Protein AF-A0A8B8HTK5-F1 (afdb_monomer)

Radius of gyration: 33.31 Å; Cα contacts (8 Å, |Δi|>4): 333; chains: 1; bounding box: 94×43×114 Å

Nearest PDB structures (foldseek):
  1ccv-assembly1_A  TM=8.867E-01  e=8.669E-05  Apis mellifera
  8j3q-assembly1_A  TM=7.507E-01  e=2.611E-04  Lepidobatrachus laevis
  8hwu-assembly1_A  TM=8.080E-01  e=1.543E-03  Lepidobatrachus laevis
  7zwh-assembly1_E  TM=4.325E-01  e=6.957E-04  Homo sapiens
  7wpq-assembly1_C  TM=4.855E-01  e=5.936E-03  Homo sapiens

Secondary structure (DSSP, 8-state):
---------------PPTTEEEEEEE-SS--BSSS-S-----SPPEEEEEEPTTEEE-TTS-EEEGGGGGS-S--------PPPTT-------SS--S---TT--S----TTS-TTEEEEEEEESS--BSS-SS-S---S-EEEEEEEPTT-EE-TTT--EE-GGGS-GGGS--SSTTEEEEEEE-SS--BSS-SS----S--EEEEEEPTT-EE-TTS-EE-GGGS---TTS---HHHHHHHHHHHHHT----

pLDDT: mean 73.68, std 16.67, range [36.97, 94.88]

Mean predicted aligned error: 21.54 Å

Structure (mmCIF, N/CA/C/O backbone):
data_AF-A0A8B8HTK5-F1
#
_entry.id   AF-A0A8B8HTK5-F1
#
loop_
_atom_site.group_PDB
_atom_site.id
_atom_site.type_symbol
_atom_site.label_atom_id
_atom_site.label_alt_id
_atom_site.label_comp_id
_atom_site.label_asym_id
_atom_site.label_entity_id
_atom_site.label_seq_id
_atom_site.pdbx_PDB_ins_code
_atom_site.Cartn_x
_atom_site.Cartn_y
_atom_site.Cartn_z
_atom_site.occupancy
_atom_site.B_iso_or_equiv
_atom_site.auth_seq_id
_atom_site.auth_comp_id
_atom_site.auth_asym_id
_atom_site.auth_atom_id
_atom_site.pdbx_PDB_model_num
ATOM 1 N N . MET A 1 1 ? 6.017 16.959 79.205 1.00 45.28 1 MET A N 1
ATOM 2 C CA . MET A 1 1 ? 5.471 15.953 78.272 1.00 45.28 1 MET A CA 1
ATOM 3 C C . MET A 1 1 ? 4.348 16.626 77.496 1.00 45.28 1 MET A C 1
ATOM 5 O O . MET A 1 1 ? 3.327 16.895 78.117 1.00 45.28 1 MET A O 1
ATOM 9 N N . PRO A 1 2 ? 4.551 17.056 76.238 1.00 50.16 2 PRO A N 1
ATOM 10 C CA . PRO A 1 2 ? 3.502 17.737 75.495 1.00 50.16 2 PRO A CA 1
ATOM 11 C C . PRO A 1 2 ? 2.581 16.714 74.824 1.00 50.16 2 PRO A C 1
ATOM 13 O O . PRO A 1 2 ? 3.016 15.660 74.362 1.00 50.16 2 PRO A O 1
ATOM 16 N N . PHE A 1 3 ? 1.295 17.034 74.852 1.00 48.47 3 PHE A N 1
ATOM 17 C CA . PHE A 1 3 ? 0.185 16.217 74.393 1.00 48.47 3 PHE A CA 1
ATOM 18 C C . PHE A 1 3 ? 0.256 16.000 72.877 1.00 48.47 3 PHE A C 1
ATOM 20 O O . PHE A 1 3 ? 0.324 16.959 72.110 1.00 48.47 3 PHE A O 1
ATOM 27 N N . ALA A 1 4 ? 0.231 14.736 72.455 1.00 51.62 4 ALA A N 1
ATOM 28 C CA . ALA A 1 4 ? 0.044 14.364 71.062 1.00 51.62 4 ALA A CA 1
ATOM 29 C C . ALA A 1 4 ? -1.397 14.702 70.659 1.00 51.62 4 ALA A C 1
ATOM 31 O O . ALA A 1 4 ? -2.346 14.073 71.125 1.00 51.62 4 ALA A O 1
ATOM 32 N N . VAL A 1 5 ? -1.562 15.727 69.826 1.00 53.94 5 VAL A N 1
ATOM 33 C CA . VAL A 1 5 ? -2.837 16.015 69.169 1.00 53.94 5 VAL A CA 1
ATOM 34 C C . VAL A 1 5 ? -2.968 15.019 68.021 1.00 53.94 5 VAL A C 1
ATOM 36 O O . VAL A 1 5 ? -2.210 15.084 67.054 1.00 53.94 5 VAL A O 1
ATOM 39 N N . ALA A 1 6 ? -3.892 14.068 68.150 1.00 57.84 6 ALA A N 1
ATOM 40 C CA . ALA A 1 6 ? -4.286 13.196 67.053 1.00 57.84 6 ALA A CA 1
ATOM 41 C C . ALA A 1 6 ? -4.985 14.058 65.994 1.00 57.84 6 ALA A C 1
ATOM 43 O O . ALA A 1 6 ? -6.098 14.541 66.200 1.00 57.84 6 ALA A O 1
ATOM 44 N N . TYR A 1 7 ? -4.289 14.317 64.889 1.00 58.81 7 TYR A N 1
ATOM 45 C CA . TYR A 1 7 ? -4.883 14.927 63.709 1.00 58.81 7 TYR A CA 1
ATOM 46 C C . TYR A 1 7 ? -5.663 13.819 62.998 1.00 58.81 7 TYR A C 1
ATOM 48 O O . TYR A 1 7 ? -5.085 12.998 62.288 1.00 58.81 7 TYR A O 1
ATOM 56 N N . GLU A 1 8 ? -6.966 13.744 63.266 1.00 55.59 8 GLU A N 1
ATOM 57 C CA . GLU A 1 8 ? -7.893 12.926 62.486 1.00 55.59 8 GLU A CA 1
ATOM 58 C C . GLU A 1 8 ? -7.822 13.416 61.039 1.00 55.59 8 GLU A C 1
ATOM 60 O O . GLU A 1 8 ? -8.276 14.512 60.696 1.00 55.59 8 GLU A O 1
ATOM 65 N N . ILE A 1 9 ? -7.163 12.623 60.198 1.00 61.56 9 ILE A N 1
ATOM 66 C CA . ILE A 1 9 ? -7.053 12.863 58.767 1.00 61.56 9 ILE A CA 1
ATOM 67 C C . ILE A 1 9 ? -8.459 12.644 58.213 1.00 61.56 9 ILE A C 1
ATOM 69 O O . ILE A 1 9 ? -8.860 11.516 57.928 1.00 61.56 9 ILE A O 1
ATOM 73 N N . PHE A 1 10 ? -9.243 13.718 58.111 1.00 57.44 10 PHE A N 1
ATOM 74 C CA . PHE A 1 10 ? -10.495 13.707 57.369 1.00 57.44 10 PHE A CA 1
ATOM 75 C C . PHE A 1 10 ? -10.152 13.389 55.913 1.00 57.44 10 PHE A C 1
ATOM 77 O O . PHE A 1 10 ? -9.839 14.271 55.117 1.00 57.44 10 PHE A O 1
ATOM 84 N N . SER A 1 11 ? -10.175 12.101 55.568 1.00 55.12 11 SER A N 1
ATOM 85 C CA . SER A 1 11 ? -10.183 11.641 54.187 1.00 55.12 11 SER A CA 1
ATOM 86 C C . SER A 1 11 ? -11.528 12.051 53.598 1.00 55.12 11 SER A C 1
ATOM 88 O O . SER A 1 11 ? -12.494 11.287 53.584 1.00 55.12 11 SER A O 1
ATOM 90 N N . THR A 1 12 ? -11.626 13.307 53.164 1.00 60.44 12 THR A N 1
ATOM 91 C CA . THR A 1 12 ? -12.686 13.742 52.265 1.00 60.44 12 THR A CA 1
ATOM 92 C C . THR A 1 12 ? -12.477 12.966 50.975 1.00 60.44 12 THR A C 1
ATOM 94 O O . THR A 1 12 ? -11.685 13.367 50.123 1.00 60.44 12 THR A O 1
ATOM 97 N N . LYS A 1 13 ? -13.109 11.793 50.862 1.00 63.12 13 LYS A N 1
ATOM 98 C CA . LYS A 1 13 ? -13.096 11.023 49.622 1.00 63.12 13 LYS A CA 1
ATOM 99 C C . LYS A 1 13 ? -13.624 11.933 48.524 1.00 63.12 13 LYS A C 1
ATOM 101 O O . LYS A 1 13 ? -14.801 12.288 48.539 1.00 63.12 13 LYS A O 1
ATOM 106 N N . VAL A 1 14 ? -12.745 12.331 47.608 1.00 73.94 14 VAL A N 1
ATOM 107 C CA . VAL A 1 14 ? -13.155 13.055 46.411 1.00 73.94 14 VAL A CA 1
ATOM 108 C C . VAL A 1 14 ? -14.075 12.115 45.640 1.00 73.94 14 VAL A C 1
ATOM 110 O O . VAL A 1 14 ? -13.660 11.055 45.176 1.00 73.94 14 VAL A O 1
ATOM 113 N N . SER A 1 15 ? -15.359 12.456 45.626 1.00 82.56 15 SER A N 1
ATOM 114 C CA . SER A 1 15 ? -16.409 11.673 44.989 1.00 82.56 15 SER A CA 1
ATOM 115 C C . SER A 1 15 ? -16.570 12.173 43.564 1.00 82.56 15 SER A C 1
ATOM 117 O O . SER A 1 15 ? -17.081 13.274 43.361 1.00 82.56 15 SER A O 1
ATOM 119 N N . CYS A 1 16 ? -16.162 11.368 42.589 1.00 89.75 16 CYS A N 1
ATOM 120 C CA . CYS A 1 16 ? -16.418 11.669 41.188 1.00 89.75 16 CYS A CA 1
ATOM 121 C C . CYS A 1 16 ? -17.839 11.254 40.765 1.00 89.75 16 CYS A C 1
ATOM 123 O O . CYS A 1 16 ? -18.433 10.367 41.388 1.00 89.75 16 CYS A O 1
ATOM 125 N N . PRO A 1 17 ? -18.401 11.895 39.724 1.00 88.62 17 PRO A N 1
ATOM 126 C CA . PRO A 1 17 ? -19.642 11.455 39.093 1.00 88.62 17 PRO A CA 1
ATOM 127 C C . PRO A 1 17 ? -19.563 10.006 38.570 1.00 88.62 17 PRO A C 1
ATOM 129 O O . PRO A 1 17 ? -18.471 9.454 38.424 1.00 88.62 17 PRO A O 1
ATOM 132 N N . PRO A 1 18 ? -20.705 9.369 38.253 1.00 87.94 18 PRO A N 1
ATOM 133 C CA . PRO A 1 18 ? -20.713 8.049 37.632 1.00 87.94 18 PRO A CA 1
ATOM 134 C C . PRO A 1 18 ? -19.854 7.995 36.365 1.00 87.94 18 PRO A C 1
ATOM 136 O O . PRO A 1 18 ? -19.871 8.919 35.553 1.00 87.94 18 PRO A O 1
ATOM 139 N N . ASN A 1 19 ? -19.153 6.874 36.187 1.00 87.38 19 ASN A N 1
ATOM 140 C CA . ASN A 1 19 ? -18.225 6.619 35.081 1.00 87.38 19 ASN A CA 1
ATOM 141 C C . ASN A 1 19 ? -17.007 7.557 35.030 1.00 87.38 19 ASN A C 1
ATOM 143 O O . ASN A 1 19 ? -16.395 7.723 33.971 1.00 87.38 19 ASN A O 1
ATOM 147 N N . GLU A 1 20 ? -16.637 8.139 36.171 1.00 92.69 20 GLU A N 1
ATOM 148 C CA . GLU A 1 20 ? -15.432 8.947 36.331 1.00 92.69 20 GLU A CA 1
ATOM 149 C C . GLU A 1 20 ? -14.559 8.442 37.480 1.00 92.69 20 GLU A C 1
ATOM 151 O O . GLU A 1 20 ? -15.056 7.959 38.498 1.00 92.69 20 GLU A O 1
ATOM 156 N N . GLU A 1 21 ? -13.248 8.599 37.331 1.00 91.31 21 GLU A N 1
ATOM 157 C CA . GLU A 1 21 ? -12.265 8.353 38.381 1.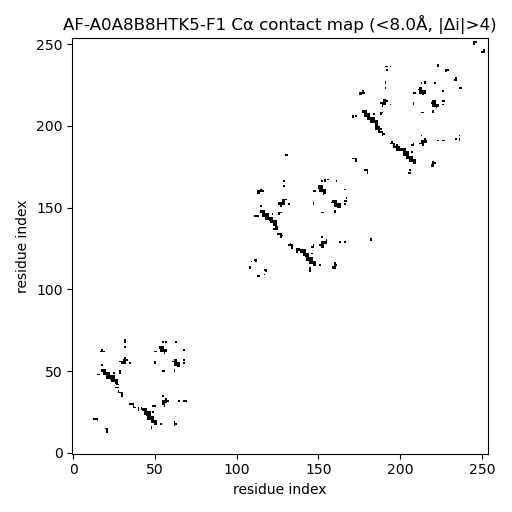00 91.31 21 GLU A CA 1
ATOM 158 C C . GLU A 1 21 ? -11.481 9.621 38.710 1.00 91.31 21 GLU A C 1
ATOM 160 O O . GLU A 1 21 ? -11.200 10.454 37.843 1.00 91.31 21 GLU A O 1
ATOM 165 N N . PHE A 1 22 ? -11.137 9.774 39.989 1.00 91.31 22 PHE A N 1
ATOM 166 C CA . PHE A 1 22 ? -10.288 10.871 40.428 1.00 91.31 22 PHE A CA 1
ATOM 167 C C . PHE A 1 22 ? -8.831 10.556 40.101 1.00 91.31 22 PHE A C 1
ATOM 169 O O . PHE A 1 22 ? -8.336 9.483 40.443 1.00 91.31 22 PHE A O 1
ATOM 176 N N . SER A 1 23 ? -8.129 11.520 39.516 1.00 89.19 23 SER A N 1
ATOM 177 C CA . SER A 1 23 ? -6.688 11.455 39.298 1.00 89.19 23 SER A CA 1
ATOM 178 C C . SER A 1 23 ? -6.035 12.785 39.658 1.00 89.19 23 SER A C 1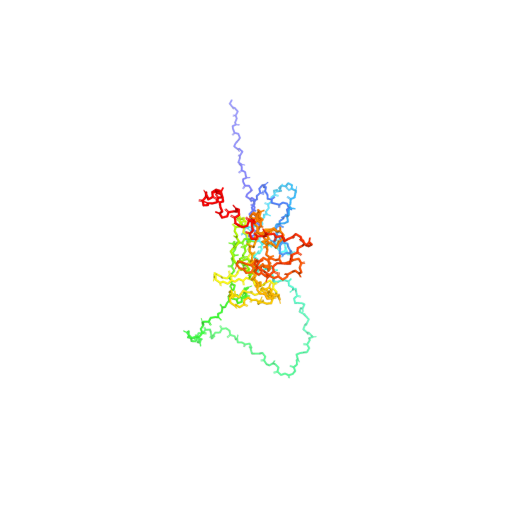
ATOM 180 O O . SER A 1 23 ? -6.548 13.851 39.320 1.00 89.19 23 SER A O 1
ATOM 182 N N . SER A 1 24 ? -4.867 12.726 40.299 1.00 89.69 24 SER A N 1
ATOM 183 C CA . SER A 1 24 ? -4.021 13.898 40.564 1.00 89.69 24 SER A CA 1
ATOM 184 C C . SER A 1 24 ? -3.236 14.372 39.333 1.00 89.69 24 SER A C 1
ATOM 186 O O . SER A 1 24 ? -2.608 15.426 39.369 1.00 89.69 24 SER A O 1
ATOM 188 N N . CYS A 1 25 ? -3.261 13.605 38.238 1.00 88.50 25 CYS A N 1
ATOM 189 C CA . CYS A 1 25 ? -2.574 13.913 36.985 1.00 88.50 25 CYS A CA 1
ATOM 190 C C . CYS A 1 25 ? -3.288 13.218 35.812 1.00 88.50 25 CYS A C 1
ATOM 192 O O . CYS A 1 25 ? -2.861 12.171 35.326 1.00 88.50 25 CYS A O 1
ATOM 194 N N . GLY A 1 26 ? -4.411 13.784 35.369 1.00 86.75 26 GLY A N 1
ATOM 195 C CA . GLY A 1 26 ? -5.142 13.376 34.167 1.00 86.75 26 GLY A CA 1
ATOM 196 C C . GLY A 1 26 ? -4.913 14.318 32.982 1.00 86.75 26 GLY A C 1
ATOM 197 O O . GLY A 1 26 ? -4.360 15.411 33.119 1.00 86.75 26 GLY A O 1
ATOM 198 N N . SER A 1 27 ? -5.322 13.890 31.784 1.00 86.12 27 SER A N 1
ATOM 199 C CA . SER A 1 27 ? -5.152 14.687 30.561 1.00 86.12 27 SER A CA 1
ATOM 200 C C . SER A 1 27 ? -5.915 16.013 30.645 1.00 86.12 27 SER A C 1
ATOM 202 O O . SER A 1 27 ? -7.125 16.023 30.872 1.00 86.12 27 SER A O 1
ATOM 204 N N . ALA A 1 28 ? -5.232 17.127 30.365 1.00 87.12 28 ALA A N 1
ATOM 205 C CA . ALA A 1 28 ? -5.865 18.436 30.188 1.00 87.12 28 ALA A CA 1
ATOM 206 C C . ALA A 1 28 ? -6.722 18.522 28.908 1.00 87.12 28 ALA A C 1
ATOM 208 O O . ALA A 1 28 ? -7.533 19.435 28.767 1.00 87.12 28 ALA A O 1
ATOM 209 N N . CYS A 1 29 ? -6.563 17.562 27.991 1.00 86.75 29 CYS A N 1
ATOM 210 C CA . CYS A 1 29 ? -7.352 17.420 26.772 1.00 86.75 29 CYS A CA 1
ATOM 211 C C . CYS A 1 29 ? -8.148 16.102 26.835 1.00 86.75 29 CYS A C 1
ATOM 213 O O . CYS A 1 29 ? -7.719 15.093 26.263 1.00 86.75 29 CYS A O 1
ATOM 215 N N . PRO A 1 30 ? -9.265 16.048 27.582 1.00 78.62 30 PRO A N 1
ATOM 216 C CA . PRO A 1 30 ? -10.058 14.830 27.705 1.00 78.62 30 PRO A CA 1
ATOM 217 C C . PRO A 1 30 ? -10.709 14.460 26.365 1.00 78.62 30 PRO A C 1
ATOM 219 O O . PRO A 1 30 ? -11.118 15.329 25.594 1.00 78.62 30 PRO A O 1
ATOM 222 N N . ARG A 1 31 ? -10.834 13.157 26.097 1.00 84.44 31 ARG A N 1
ATOM 223 C CA . ARG A 1 31 ? -11.546 12.648 24.916 1.00 84.44 31 ARG A CA 1
ATOM 224 C C . ARG A 1 31 ? -13.043 12.928 25.080 1.00 84.44 31 ARG A C 1
ATOM 226 O O . ARG A 1 31 ? -13.621 12.667 26.137 1.00 84.44 31 ARG A O 1
ATOM 233 N N . THR A 1 32 ? -13.673 13.458 24.038 1.00 85.50 32 THR A N 1
ATOM 234 C CA . THR A 1 32 ? -15.108 13.790 24.043 1.00 85.50 32 THR A CA 1
ATOM 235 C C . THR A 1 32 ? -15.831 13.035 22.940 1.00 85.50 32 THR A C 1
ATOM 237 O O . THR A 1 32 ? -15.195 12.487 22.046 1.00 85.50 32 THR A O 1
ATOM 240 N N . CYS A 1 33 ? -17.161 13.028 22.955 1.00 84.75 33 CYS A N 1
ATOM 241 C CA . CYS A 1 33 ? -17.936 12.447 21.856 1.00 84.75 33 CYS A CA 1
ATOM 242 C C . CYS A 1 33 ? -17.649 13.111 20.495 1.00 84.75 33 CYS A C 1
ATOM 244 O O . CYS A 1 33 ? -17.687 12.440 19.471 1.00 84.75 33 CYS A O 1
ATOM 246 N N . ASN A 1 34 ? -17.308 14.405 20.485 1.00 81.25 34 ASN A N 1
ATOM 247 C CA . ASN A 1 34 ? -16.987 15.148 19.259 1.00 81.25 34 ASN A CA 1
ATOM 248 C C . ASN A 1 34 ? -15.519 14.985 18.835 1.00 81.25 34 ASN A C 1
ATOM 250 O O . ASN A 1 34 ? -15.179 15.157 17.668 1.00 81.25 34 ASN A O 1
ATOM 254 N N . THR A 1 35 ? -14.645 14.664 19.787 1.00 75.12 35 THR A N 1
ATOM 255 C CA . THR A 1 35 ? -13.215 14.406 19.579 1.00 75.12 35 THR A CA 1
ATOM 256 C C . THR A 1 35 ? -12.849 13.084 20.250 1.00 75.12 35 THR A C 1
ATOM 258 O O . THR A 1 35 ? -12.211 13.059 21.310 1.00 75.12 35 THR A O 1
ATOM 261 N N . PRO A 1 36 ? -13.304 11.959 19.668 1.00 68.69 36 PRO A N 1
ATOM 262 C CA . PRO A 1 36 ? -13.175 10.657 20.295 1.00 68.69 36 PRO A CA 1
ATOM 263 C C . PRO A 1 36 ? -11.735 10.170 20.296 1.00 68.69 36 PRO A C 1
ATOM 265 O O . PRO A 1 36 ? -11.436 9.278 21.074 1.00 68.69 36 PRO A O 1
ATOM 268 N N . SER A 1 37 ? -10.834 10.715 19.477 1.00 70.44 37 SER A N 1
ATOM 269 C CA . SER A 1 37 ? -9.395 10.435 19.502 1.00 70.44 37 SER A CA 1
ATOM 270 C C . SER A 1 37 ? -8.648 11.443 20.379 1.00 70.44 37 SER A C 1
ATOM 272 O O . SER A 1 37 ? -9.017 12.614 20.473 1.00 70.44 37 SER A O 1
ATOM 274 N N . SER A 1 38 ? -7.582 10.984 21.044 1.00 62.22 38 SER A N 1
ATOM 275 C CA . SER A 1 38 ? -6.708 11.888 21.793 1.00 62.22 38 SER A CA 1
ATOM 276 C C . SER A 1 38 ? -5.961 12.774 20.803 1.00 62.22 38 SER A C 1
ATOM 278 O O . SER A 1 38 ? -5.125 12.291 20.042 1.00 62.22 38 SER A O 1
ATOM 280 N N . VAL A 1 39 ? -6.258 14.070 20.817 1.00 70.88 39 VAL A N 1
ATOM 281 C CA . VAL A 1 39 ? -5.440 15.072 20.129 1.00 70.88 39 VAL A CA 1
ATOM 282 C C . VAL A 1 39 ? -4.080 15.132 20.833 1.00 70.88 39 VAL A C 1
ATOM 284 O O . VAL A 1 39 ? -4.004 14.896 22.043 1.00 70.88 39 VAL A O 1
ATOM 287 N N . VAL A 1 40 ? -3.003 15.422 20.095 1.00 77.56 40 VAL A N 1
ATOM 288 C CA . VAL A 1 40 ? -1.694 15.714 20.699 1.00 77.56 40 VAL A CA 1
ATOM 289 C C . VAL A 1 40 ? -1.884 16.857 21.696 1.00 77.56 40 VAL A C 1
ATOM 291 O O . VAL A 1 40 ? -2.186 17.985 21.315 1.00 77.56 40 VAL A O 1
ATOM 294 N N . CYS A 1 41 ? -1.752 16.536 22.979 1.00 78.25 41 CYS A N 1
ATOM 295 C CA . CYS A 1 41 ? -1.980 17.456 24.081 1.00 78.25 41 CYS A CA 1
ATOM 296 C C . CYS A 1 41 ? -0.619 17.824 24.671 1.00 78.25 41 CYS A C 1
ATOM 298 O O . CYS A 1 41 ? 0.025 17.000 25.315 1.00 78.25 41 CYS A O 1
ATOM 300 N N . THR A 1 42 ? -0.148 19.041 24.406 1.00 85.56 42 THR A N 1
ATOM 301 C CA . THR A 1 42 ? 1.146 19.535 24.912 1.00 85.56 42 THR A CA 1
ATOM 302 C C . THR A 1 42 ? 1.031 20.198 26.283 1.00 85.56 42 THR A C 1
ATOM 304 O O . THR A 1 42 ? 2.024 20.673 26.831 1.00 85.56 42 THR A O 1
ATOM 307 N N . THR A 1 43 ? -0.180 20.289 26.826 1.00 82.81 43 THR A N 1
ATOM 308 C CA . THR A 1 43 ? -0.449 20.871 28.138 1.00 82.81 43 THR A CA 1
ATOM 309 C C . THR A 1 43 ? -0.093 19.893 29.261 1.00 82.81 43 THR A C 1
ATOM 311 O O . THR A 1 43 ? -0.274 18.683 29.106 1.00 82.81 43 THR A O 1
ATOM 314 N N . PRO A 1 44 ? 0.410 20.396 30.404 1.00 86.56 44 PRO A N 1
ATOM 315 C CA . PRO A 1 44 ? 0.677 19.561 31.570 1.00 86.56 44 PRO A CA 1
ATOM 316 C C . PRO A 1 44 ? -0.614 18.906 32.077 1.00 86.56 44 PRO A C 1
ATOM 318 O O . PRO A 1 44 ? -1.708 19.441 31.881 1.00 86.56 44 PRO A O 1
ATOM 321 N N . CYS A 1 45 ? -0.483 17.752 32.734 1.00 90.06 45 CYS A N 1
ATOM 322 C CA . CYS A 1 45 ? -1.629 17.085 33.342 1.00 90.06 45 CYS A CA 1
ATOM 323 C C . CYS A 1 45 ? -2.259 17.949 34.443 1.00 90.06 45 CYS A C 1
ATOM 325 O O . CYS A 1 45 ? -1.591 18.770 35.075 1.00 90.06 45 CYS A O 1
ATOM 327 N N . ILE A 1 46 ? -3.555 17.749 34.658 1.00 92.38 46 ILE A N 1
ATOM 328 C CA . ILE A 1 46 ? -4.347 18.460 35.662 1.00 92.38 46 ILE A CA 1
ATOM 329 C C . ILE A 1 46 ? -4.949 17.467 36.655 1.00 92.38 46 ILE A C 1
ATOM 331 O O . ILE A 1 46 ? -5.166 16.303 36.326 1.00 92.38 46 ILE A O 1
ATOM 335 N N . GLU A 1 47 ? -5.219 17.921 37.871 1.00 93.31 47 GLU A N 1
ATOM 336 C CA . GLU A 1 47 ? -5.920 17.142 38.893 1.00 93.31 47 GLU A CA 1
ATOM 337 C C . GLU A 1 47 ? -7.443 17.284 38.725 1.00 93.31 47 GLU A C 1
ATOM 339 O O . GLU A 1 47 ? -7.939 18.379 38.448 1.00 93.31 47 GLU A O 1
ATOM 344 N N . GLY A 1 48 ? -8.199 16.191 38.872 1.00 90.88 48 GLY A N 1
ATOM 345 C CA . GLY A 1 48 ? -9.658 16.210 38.738 1.00 90.88 48 GLY A CA 1
ATOM 346 C C . GLY A 1 48 ? -10.313 14.842 38.527 1.00 90.88 48 GLY A C 1
ATOM 347 O O . GLY A 1 48 ? -9.692 13.798 38.708 1.00 90.88 48 GLY A O 1
ATOM 348 N N . CYS A 1 49 ? -11.595 14.861 38.148 1.00 93.00 49 CYS A N 1
ATOM 349 C CA . CYS A 1 49 ? -12.353 13.674 37.747 1.00 93.00 49 CYS A CA 1
ATOM 350 C C . CYS A 1 49 ? -12.350 13.519 36.221 1.00 93.00 49 CYS A C 1
ATOM 352 O O . CYS A 1 49 ? -12.722 14.441 35.480 1.00 93.00 49 CYS A O 1
ATOM 354 N N . PHE A 1 50 ? -11.939 12.342 35.757 1.00 92.31 50 PHE A N 1
ATOM 355 C CA . PHE A 1 50 ? -11.784 12.012 34.344 1.00 92.31 50 PHE A CA 1
ATOM 356 C C . PHE A 1 50 ? -12.645 10.806 33.993 1.00 92.31 50 PHE A C 1
ATOM 358 O O . PHE A 1 50 ? -12.836 9.922 34.825 1.00 92.31 50 PHE A O 1
ATOM 365 N N . CYS A 1 51 ? -13.161 10.762 32.762 1.00 91.56 51 CYS A N 1
ATOM 366 C CA . CYS A 1 51 ? -13.906 9.598 32.290 1.00 91.56 51 CYS A CA 1
ATOM 367 C C . CYS A 1 51 ? -13.062 8.330 32.424 1.00 91.56 51 CYS A C 1
ATOM 369 O O . CYS A 1 51 ? -11.892 8.324 32.034 1.00 91.56 51 CYS A O 1
ATOM 371 N N . LEU A 1 52 ? -13.684 7.261 32.921 1.00 85.81 52 LEU A N 1
ATOM 372 C CA . LEU A 1 52 ? -13.083 5.933 32.928 1.00 85.81 52 LEU A CA 1
ATOM 373 C C . LEU A 1 52 ? -12.666 5.521 31.511 1.00 85.81 52 LEU A C 1
ATOM 375 O O . LEU A 1 52 ? -13.237 5.962 30.508 1.00 85.81 52 LEU A O 1
ATOM 379 N N . GLN A 1 53 ? -11.692 4.621 31.420 1.00 81.88 53 GLN A N 1
ATOM 380 C CA . GLN A 1 53 ? -11.262 4.071 30.140 1.00 81.88 53 GLN A CA 1
ATOM 381 C C . GLN A 1 53 ? -12.450 3.468 29.365 1.00 81.88 53 GLN A C 1
ATOM 383 O O . GLN A 1 53 ? -13.230 2.689 29.906 1.00 81.88 53 GLN A O 1
ATOM 388 N N . GLY A 1 54 ? -12.589 3.848 28.090 1.00 77.19 54 GLY A N 1
ATOM 389 C CA . GLY A 1 54 ? -13.715 3.445 27.234 1.00 77.19 54 GLY A CA 1
ATOM 390 C C . GLY A 1 54 ? -14.936 4.375 27.288 1.00 77.19 54 GLY A C 1
ATOM 391 O O . GLY A 1 54 ? -15.854 4.206 26.488 1.00 77.19 54 GLY A O 1
ATOM 392 N N . TYR A 1 55 ? -14.934 5.384 28.165 1.00 84.69 55 TYR A N 1
ATOM 393 C CA . TYR A 1 55 ? -15.973 6.410 28.235 1.00 84.69 55 TYR A CA 1
ATOM 394 C C . TYR A 1 55 ? -15.498 7.723 27.612 1.00 84.69 55 TYR A C 1
ATOM 396 O O . TYR A 1 55 ? -14.337 8.118 27.727 1.00 84.69 55 TYR A O 1
ATOM 404 N N . LEU A 1 56 ? -16.423 8.420 26.961 1.00 88.94 56 LEU A N 1
ATOM 405 C CA . LEU A 1 56 ? -16.214 9.729 26.359 1.00 88.94 56 LEU A CA 1
ATOM 406 C C . LEU A 1 56 ? -17.153 10.739 27.007 1.00 88.94 56 LEU A C 1
ATOM 408 O O . LEU A 1 56 ? -18.311 10.439 27.305 1.00 88.94 56 LEU A O 1
ATOM 412 N N . ARG A 1 57 ? -16.664 11.963 27.211 1.00 89.06 57 ARG A N 1
ATOM 413 C CA . ARG A 1 57 ? -17.500 13.030 27.763 1.00 89.06 57 ARG A CA 1
ATOM 414 C C . ARG A 1 57 ? -18.417 13.581 26.668 1.00 89.06 57 ARG A C 1
ATOM 416 O O . ARG A 1 57 ? -17.939 14.018 25.619 1.00 89.06 57 ARG A O 1
ATOM 423 N N . ASN A 1 58 ? -19.728 13.544 26.894 1.00 83.38 58 ASN A N 1
ATOM 424 C CA . ASN A 1 58 ? -20.716 14.112 25.973 1.00 83.38 58 ASN A CA 1
ATOM 425 C C . ASN A 1 58 ? -20.877 15.634 26.167 1.00 83.38 58 ASN A C 1
ATOM 427 O O . ASN A 1 58 ? -20.277 16.232 27.062 1.00 83.38 58 ASN A O 1
ATOM 431 N N . SER A 1 59 ? -21.718 16.270 25.346 1.00 81.75 59 SER A N 1
ATOM 432 C CA . SER A 1 59 ? -22.010 17.712 25.433 1.00 81.75 59 SER A CA 1
ATOM 433 C C . SER A 1 59 ? -22.653 18.142 26.756 1.00 81.75 59 SER A C 1
ATOM 435 O O . SER A 1 59 ? -22.561 19.309 27.123 1.00 81.75 59 SER A O 1
ATOM 437 N N . ASN A 1 60 ? -23.278 17.211 27.481 1.00 81.88 60 ASN A N 1
ATOM 438 C CA . ASN A 1 60 ? -23.882 17.450 28.794 1.00 81.88 60 ASN A CA 1
ATOM 439 C C . ASN A 1 60 ? -22.873 17.269 29.944 1.00 81.88 60 ASN A C 1
ATOM 441 O O . ASN A 1 60 ? -23.256 17.313 31.109 1.00 81.88 60 ASN A O 1
ATOM 445 N N . GLY A 1 61 ? -21.593 17.029 29.637 1.00 81.88 61 GLY A N 1
ATOM 446 C CA . GLY A 1 61 ? -20.538 16.850 30.633 1.00 81.88 61 GLY A CA 1
ATOM 447 C C . GLY A 1 61 ? -20.540 15.485 31.323 1.00 81.88 61 GLY A C 1
ATOM 448 O O . GLY A 1 61 ? -19.803 15.310 32.283 1.00 81.88 61 GLY A O 1
ATOM 449 N N . THR A 1 62 ? -21.332 14.517 30.851 1.00 88.25 62 THR A N 1
ATOM 450 C CA . THR A 1 62 ? -21.404 13.163 31.428 1.00 88.25 62 THR A CA 1
ATOM 451 C C . THR A 1 62 ? -20.514 12.196 30.651 1.00 88.25 62 THR A C 1
ATOM 453 O O . THR A 1 62 ? -20.494 12.227 29.418 1.00 88.25 62 THR A O 1
ATOM 456 N N . CYS A 1 63 ? -19.805 11.318 31.359 1.00 88.44 63 CYS A N 1
ATOM 457 C CA . CYS A 1 63 ? -19.041 10.233 30.753 1.00 88.44 63 CYS A CA 1
ATOM 458 C C . CYS A 1 63 ? -19.976 9.090 30.353 1.00 88.44 63 CYS A C 1
ATOM 460 O O . CYS A 1 63 ? -20.588 8.421 31.190 1.00 88.44 63 CYS A O 1
ATOM 462 N N . VAL A 1 64 ? -20.100 8.896 29.046 1.00 86.00 64 VAL A N 1
ATOM 463 C CA . VAL A 1 64 ? -20.959 7.889 28.426 1.00 86.00 64 VAL A CA 1
ATOM 464 C C . VAL A 1 64 ? -20.111 6.927 27.606 1.00 86.00 64 VAL A C 1
ATOM 466 O O . VAL A 1 64 ? -18.978 7.249 27.245 1.00 86.00 64 VAL A O 1
ATOM 469 N N . THR A 1 65 ? -20.628 5.736 27.325 1.00 80.44 65 THR A N 1
ATOM 470 C CA . THR A 1 65 ? -19.937 4.817 26.416 1.00 80.44 65 THR A CA 1
ATOM 471 C C . THR A 1 65 ? -19.898 5.408 25.008 1.00 80.44 65 THR A C 1
ATOM 473 O O . THR A 1 65 ? -20.720 6.255 24.646 1.00 80.44 65 THR A O 1
ATOM 476 N N . THR A 1 66 ? -18.950 4.956 24.192 1.00 72.00 66 THR A N 1
ATOM 477 C CA . THR A 1 66 ? -18.830 5.367 22.784 1.00 72.00 66 THR A CA 1
ATOM 478 C C . THR A 1 66 ? -20.139 5.203 22.011 1.00 72.00 66 THR A C 1
ATOM 480 O O . THR A 1 66 ? -20.499 6.073 21.224 1.00 72.00 66 THR A O 1
ATOM 483 N N . ASP A 1 67 ? -20.903 4.149 22.298 1.00 70.94 67 ASP A N 1
ATOM 484 C CA . ASP A 1 67 ? -22.180 3.850 21.634 1.00 70.94 67 ASP A CA 1
ATOM 485 C C . ASP A 1 67 ? -23.260 4.892 21.968 1.00 70.94 67 ASP A C 1
ATOM 487 O O . ASP A 1 67 ? -24.151 5.177 21.171 1.00 70.94 67 ASP A O 1
ATOM 491 N N . MET A 1 68 ? -23.155 5.512 23.146 1.00 73.00 68 MET A N 1
ATOM 492 C CA . MET A 1 68 ? -24.063 6.555 23.621 1.00 73.00 68 MET A CA 1
ATOM 493 C C . MET A 1 68 ? -23.651 7.964 23.170 1.00 73.00 68 MET A C 1
ATOM 495 O O . MET A 1 68 ? -24.412 8.910 23.384 1.00 73.00 68 MET A O 1
ATOM 499 N N . CYS A 1 69 ? -22.494 8.130 22.519 1.00 74.69 69 CYS A N 1
ATOM 500 C CA . CYS A 1 69 ? -22.093 9.414 21.940 1.00 74.69 69 CYS A CA 1
ATOM 501 C C . CYS A 1 69 ? -22.970 9.842 20.756 1.00 74.69 69 CYS A C 1
ATOM 503 O O . CYS A 1 69 ? -23.112 11.038 20.514 1.00 74.69 69 CYS A O 1
ATOM 505 N N . ASN A 1 70 ? -23.609 8.886 20.071 1.00 65.12 70 ASN A N 1
ATOM 506 C CA . ASN A 1 70 ? -24.471 9.140 18.913 1.00 65.12 70 ASN A CA 1
ATOM 507 C C . ASN A 1 70 ? -25.960 9.311 19.261 1.00 65.12 70 ASN A C 1
ATOM 509 O O . ASN A 1 70 ? -26.781 9.499 18.365 1.00 65.12 70 ASN A O 1
ATOM 513 N N . SER A 1 71 ? -26.329 9.331 20.545 1.00 58.56 71 SER A N 1
ATOM 514 C CA . SER A 1 71 ? -27.719 9.555 20.980 1.00 58.56 71 SER A CA 1
ATOM 515 C C . SER A 1 71 ? -28.115 11.038 21.077 1.00 58.56 71 SER A C 1
ATOM 517 O O . SER A 1 71 ? -29.048 11.385 21.798 1.00 58.56 71 SER A O 1
ATOM 519 N N . ALA A 1 72 ? -27.428 11.933 20.356 1.00 45.00 72 ALA A N 1
ATOM 520 C CA . ALA A 1 72 ? -27.738 13.362 20.341 1.00 45.00 72 ALA A CA 1
ATOM 521 C C . ALA A 1 72 ? -27.418 14.040 18.993 1.00 45.00 72 ALA A C 1
ATOM 523 O O . ALA A 1 72 ? -26.568 14.921 18.908 1.00 45.00 72 ALA A O 1
ATOM 524 N N . VAL A 1 73 ? -28.190 13.727 17.950 1.00 36.97 73 VAL A N 1
ATOM 525 C CA . VAL A 1 73 ? -28.841 14.837 17.239 1.00 36.97 73 VAL A CA 1
ATOM 526 C C . VAL A 1 73 ? -30.212 14.964 17.892 1.00 36.97 73 VAL A C 1
ATOM 528 O O . VAL A 1 73 ? -30.942 13.971 17.929 1.00 36.97 73 VAL A O 1
ATOM 531 N N . PRO A 1 74 ? -30.585 16.126 18.450 1.00 38.28 74 PRO A N 1
ATOM 532 C CA . PRO A 1 74 ? -31.946 16.320 18.903 1.00 38.28 74 PRO A CA 1
ATOM 533 C C . PRO A 1 74 ? -32.841 16.201 17.670 1.00 38.28 74 PRO A C 1
ATOM 535 O O . PRO A 1 74 ? -32.851 17.077 16.805 1.00 38.28 74 PRO A O 1
ATOM 538 N N . VAL A 1 75 ? -33.609 15.115 17.584 1.00 37.59 75 VAL A N 1
ATOM 539 C CA . VAL A 1 75 ? -34.868 15.159 16.850 1.00 37.59 75 VAL A CA 1
ATOM 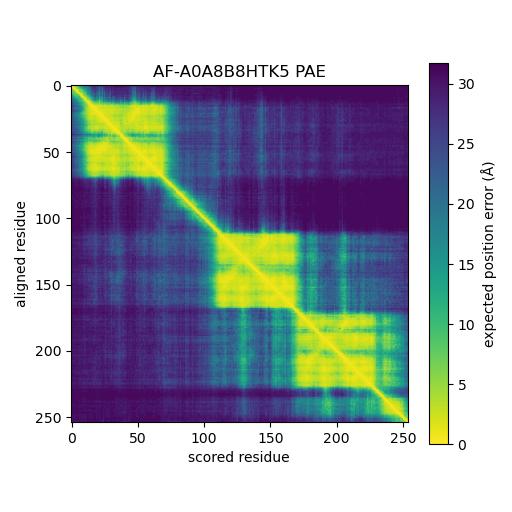540 C C . VAL A 1 75 ? -35.674 16.229 17.569 1.00 37.59 75 VAL A C 1
ATOM 542 O O . VAL A 1 75 ? -36.208 15.999 18.652 1.00 37.59 75 VAL A O 1
ATOM 545 N N . VAL A 1 76 ? -35.688 17.435 17.003 1.00 38.31 76 VAL A N 1
ATOM 546 C CA . VAL A 1 76 ? -36.703 18.430 17.319 1.00 38.31 76 VAL A CA 1
ATOM 547 C C . VAL A 1 76 ? -38.039 17.733 17.129 1.00 38.31 76 VAL A C 1
ATOM 549 O O . VAL A 1 76 ? -38.453 17.398 16.020 1.00 38.31 76 VAL A O 1
ATOM 552 N N . ASN A 1 77 ? -38.687 17.463 18.249 1.00 49.25 77 ASN A N 1
ATOM 553 C CA . ASN A 1 77 ? -40.072 17.070 18.354 1.00 49.25 77 ASN A CA 1
ATOM 554 C C . ASN A 1 77 ? -40.949 18.234 17.878 1.00 49.25 77 ASN A C 1
ATOM 556 O O . ASN A 1 77 ? -41.609 18.898 18.670 1.00 49.25 77 ASN A O 1
ATOM 560 N N . ASN A 1 78 ? -40.962 18.491 16.572 1.00 43.91 78 ASN A N 1
ATOM 561 C CA . ASN A 1 78 ? -42.038 19.244 15.962 1.00 43.91 78 ASN A CA 1
ATOM 562 C C . ASN A 1 78 ? -42.967 18.259 15.262 1.00 43.91 78 ASN A C 1
ATOM 564 O O . ASN A 1 78 ? -42.733 17.832 14.131 1.00 43.91 78 ASN A O 1
ATOM 568 N N . SER A 1 79 ? -44.018 17.889 15.984 1.00 55.00 79 SER A N 1
ATOM 569 C CA . SER A 1 79 ? -45.167 17.126 15.515 1.00 55.00 79 SER A CA 1
ATOM 570 C C . SER A 1 79 ? -45.946 17.908 14.450 1.00 55.00 79 SER A C 1
ATOM 572 O O . SER A 1 79 ? -47.079 18.293 14.694 1.00 55.00 79 SER A O 1
ATOM 574 N N . SER A 1 80 ? -45.345 18.191 13.290 1.00 52.56 80 SER A N 1
ATOM 575 C CA . SER A 1 80 ? -46.023 18.810 12.141 1.00 52.56 80 SER A CA 1
ATOM 576 C C . SER A 1 80 ? -45.306 18.507 10.813 1.00 52.56 80 SER A C 1
ATOM 578 O O . SER A 1 80 ? -44.918 19.424 10.095 1.00 52.56 80 SER A O 1
ATOM 580 N N . ILE A 1 81 ? -45.107 17.234 10.455 1.00 46.16 81 ILE A N 1
ATOM 581 C CA . ILE A 1 81 ? -44.816 16.862 9.058 1.00 46.16 81 ILE A CA 1
ATOM 582 C C . ILE A 1 81 ? -45.865 15.825 8.631 1.00 46.16 81 ILE A C 1
ATOM 584 O O . ILE A 1 81 ? -46.002 14.807 9.313 1.00 46.16 81 ILE A O 1
ATOM 588 N N . PRO A 1 82 ? -46.646 16.061 7.559 1.00 38.09 82 PRO A N 1
ATOM 589 C CA . PRO A 1 82 ? -47.666 15.117 7.124 1.00 38.09 82 PRO A CA 1
ATOM 590 C C . PRO A 1 82 ? -46.994 13.845 6.592 1.00 38.09 82 PRO A C 1
ATOM 592 O O . PRO A 1 82 ? -46.185 13.914 5.667 1.00 38.09 82 PRO A O 1
ATOM 595 N N . LEU A 1 83 ? -47.336 12.682 7.156 1.00 39.31 83 LEU A N 1
ATOM 596 C CA . LEU A 1 83 ? -47.022 11.399 6.525 1.00 39.31 83 LEU A CA 1
ATOM 597 C C . LEU A 1 83 ? -47.813 11.257 5.211 1.00 39.31 83 LEU A C 1
ATOM 599 O O . LEU A 1 83 ? -48.962 11.704 5.144 1.00 39.31 83 LEU A O 1
ATOM 603 N N . PRO A 1 84 ? -47.256 10.591 4.183 1.00 38.47 84 PRO A N 1
ATOM 604 C CA . PRO A 1 84 ? -48.029 10.189 3.017 1.00 38.47 84 PRO A CA 1
ATOM 605 C C . PRO A 1 84 ? -49.148 9.227 3.440 1.00 38.47 84 PRO A C 1
ATOM 607 O O . PRO A 1 84 ? -48.941 8.297 4.225 1.00 38.47 84 PRO A O 1
ATOM 610 N N . SER A 1 85 ? -50.348 9.470 2.922 1.00 44.50 85 SER A N 1
ATOM 611 C CA . SER A 1 85 ? -51.557 8.688 3.171 1.00 44.50 85 SER A CA 1
ATOM 612 C C . SER A 1 85 ? -51.334 7.215 2.798 1.00 44.50 85 SER A C 1
ATOM 614 O O . SER A 1 85 ? -51.361 6.870 1.619 1.00 44.50 85 SER A O 1
ATOM 616 N N . GLY A 1 86 ? -51.107 6.344 3.787 1.00 51.31 86 GLY A N 1
ATOM 617 C CA . GLY A 1 86 ? -51.050 4.890 3.569 1.00 51.31 86 GLY A CA 1
ATOM 618 C C . GLY A 1 86 ? -50.109 4.090 4.472 1.00 51.31 86 GLY A C 1
ATOM 619 O O . GLY A 1 86 ? -50.243 2.871 4.535 1.00 51.31 86 GLY A O 1
ATOM 620 N N . SER A 1 87 ? -49.196 4.723 5.211 1.00 42.72 87 SER A N 1
ATOM 621 C CA . SER A 1 87 ? -48.271 3.978 6.078 1.00 42.72 87 SER A CA 1
ATOM 622 C C . SER A 1 87 ? -48.885 3.692 7.449 1.00 42.72 87 SER A C 1
ATOM 624 O O . SER A 1 87 ? -48.826 4.513 8.362 1.00 42.72 87 SER A O 1
ATOM 626 N N . SER A 1 88 ? -49.480 2.508 7.611 1.00 44.38 88 SER A N 1
ATOM 627 C CA . SER A 1 88 ? -49.861 1.985 8.929 1.00 44.38 88 SER A CA 1
ATOM 628 C C . SER A 1 88 ? -48.630 1.457 9.667 1.00 44.38 88 SER A C 1
ATOM 630 O O . SER A 1 88 ? -48.170 0.349 9.401 1.00 44.38 88 SER A O 1
ATOM 632 N N . VAL A 1 89 ? -48.116 2.223 10.628 1.00 46.25 89 VAL A N 1
ATOM 633 C CA . VAL A 1 89 ? -47.186 1.694 11.635 1.00 46.25 89 VAL A CA 1
ATOM 634 C C . VAL A 1 89 ? -48.014 0.953 12.685 1.00 46.25 89 VAL A C 1
ATOM 636 O O . VAL A 1 89 ? -48.896 1.543 13.306 1.00 46.25 89 VAL A O 1
ATOM 639 N N . ARG A 1 90 ? -47.762 -0.347 12.876 1.00 49.00 90 ARG A N 1
ATOM 640 C CA . ARG A 1 90 ? -48.347 -1.116 13.984 1.00 49.00 90 ARG A CA 1
ATOM 641 C C . ARG A 1 90 ? -47.395 -1.069 15.173 1.00 49.00 90 ARG A C 1
ATOM 643 O O . ARG A 1 90 ? -46.277 -1.563 15.087 1.00 49.00 90 ARG A O 1
ATOM 650 N N . THR A 1 91 ? -47.848 -0.494 16.279 1.00 42.19 91 THR A N 1
ATOM 651 C CA . THR A 1 91 ? -47.166 -0.598 17.571 1.00 42.19 91 THR A CA 1
ATOM 652 C C . THR A 1 91 ? -47.458 -1.981 18.148 1.00 42.19 91 THR A C 1
ATOM 654 O O . THR A 1 91 ? -48.596 -2.262 18.516 1.00 42.19 91 THR A O 1
ATOM 657 N N . LEU A 1 92 ? -46.456 -2.862 18.192 1.00 46.62 92 LEU A N 1
ATOM 658 C CA . LEU A 1 92 ? -46.553 -4.120 18.932 1.00 46.62 92 LEU A CA 1
ATOM 659 C C . LEU A 1 92 ? -46.179 -3.845 20.391 1.00 46.62 92 LEU A C 1
ATOM 661 O O . LEU A 1 92 ? -45.071 -3.404 20.689 1.00 46.62 92 LEU A O 1
ATOM 665 N N . SER A 1 93 ? -47.134 -4.055 21.292 1.00 42.16 93 SER A N 1
ATOM 666 C CA . SER A 1 93 ? -46.945 -3.962 22.735 1.00 42.16 93 SER A CA 1
ATOM 667 C C . SER A 1 93 ? -46.360 -5.261 23.294 1.00 42.16 93 SER A C 1
ATOM 669 O O . SER A 1 93 ? -46.987 -6.310 23.179 1.00 42.16 93 SER A O 1
ATOM 671 N N . GLY A 1 94 ? -45.211 -5.151 23.962 1.00 49.97 94 GLY A N 1
ATOM 672 C CA . GLY A 1 94 ? -44.875 -5.885 25.188 1.00 49.97 94 GLY A CA 1
ATOM 673 C C . GLY A 1 94 ? -44.571 -7.381 25.123 1.00 49.97 94 GLY A C 1
ATOM 674 O O . GLY A 1 9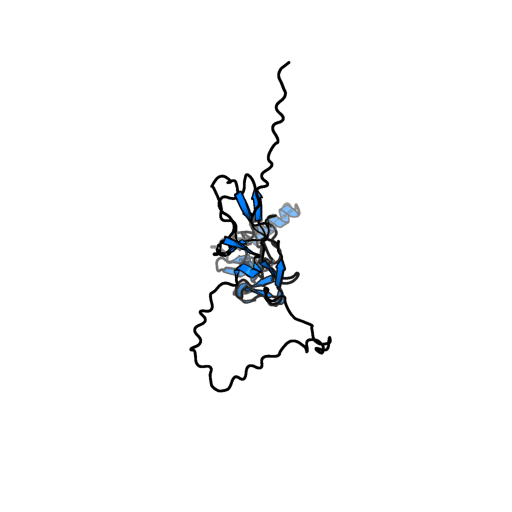4 ? -43.473 -7.761 25.504 1.00 49.97 94 GLY A O 1
ATOM 675 N N . ASP A 1 95 ? -45.496 -8.237 24.688 1.00 52.69 95 ASP A N 1
ATOM 676 C CA . ASP A 1 95 ? -45.559 -9.599 25.254 1.00 52.69 95 ASP A CA 1
ATOM 677 C C . ASP A 1 95 ? -45.692 -10.752 24.242 1.00 52.69 95 ASP A C 1
ATOM 679 O O . ASP A 1 95 ? -46.266 -11.791 24.553 1.00 52.69 95 ASP A O 1
ATOM 683 N N . GLU A 1 96 ? -45.100 -10.645 23.049 1.00 48.00 96 GLU A N 1
ATOM 684 C CA . GLU A 1 96 ? -44.970 -11.800 22.134 1.00 48.00 96 GLU A CA 1
ATOM 685 C C . GLU A 1 96 ? -43.547 -11.969 21.571 1.00 48.00 96 GLU A C 1
ATOM 687 O O . GLU A 1 96 ? -43.334 -12.252 20.394 1.00 48.00 96 GLU A O 1
ATOM 692 N N . ALA A 1 97 ? -42.532 -11.850 22.431 1.00 47.19 97 ALA A N 1
ATOM 693 C CA . ALA A 1 97 ? -41.130 -12.119 22.082 1.00 47.19 97 ALA A CA 1
ATOM 694 C C . ALA A 1 97 ? -40.765 -13.624 22.006 1.00 47.19 97 ALA A C 1
ATOM 696 O O . ALA A 1 97 ? -39.589 -13.972 21.927 1.00 47.19 97 ALA A O 1
ATOM 697 N N . GLN A 1 98 ? -41.735 -14.546 22.028 1.00 54.19 98 GLN A N 1
ATOM 698 C CA . GLN A 1 98 ? -41.482 -15.993 22.132 1.00 54.19 98 GLN A CA 1
ATOM 699 C C . GLN A 1 98 ? -42.185 -16.817 21.048 1.00 54.19 98 GLN A C 1
ATOM 701 O O . GLN A 1 98 ? -42.824 -17.824 21.336 1.00 54.19 98 GLN A O 1
ATOM 706 N N . LYS A 1 99 ? -42.028 -16.434 19.773 1.00 46.31 99 LYS A N 1
ATOM 707 C CA . LYS A 1 99 ? -42.141 -17.402 18.664 1.00 46.31 99 LYS A CA 1
ATOM 708 C C . LYS A 1 99 ? -41.454 -16.974 17.362 1.00 46.31 99 LYS A C 1
ATOM 710 O O . LYS A 1 99 ? -42.028 -17.102 16.287 1.00 46.31 99 LYS A O 1
ATOM 715 N N . ALA A 1 100 ? -40.206 -16.520 17.433 1.00 46.00 100 ALA A N 1
ATOM 716 C CA . ALA A 1 100 ? -39.324 -16.581 16.268 1.00 46.00 100 ALA A CA 1
ATOM 717 C C . ALA A 1 100 ? -38.550 -17.906 16.338 1.00 46.00 100 ALA A C 1
ATOM 719 O O . ALA A 1 100 ? -37.772 -18.140 17.259 1.00 46.00 100 ALA A O 1
ATOM 720 N N . ASN A 1 101 ? -38.861 -18.818 15.418 1.00 44.59 101 ASN A N 1
ATOM 721 C CA . ASN A 1 101 ? -38.287 -20.157 15.342 1.00 44.59 101 ASN A CA 1
ATOM 722 C C . ASN A 1 101 ? -36.784 -20.061 15.015 1.00 44.59 101 ASN A C 1
ATOM 724 O O . ASN A 1 101 ? -36.405 -19.399 14.050 1.00 44.59 101 ASN A O 1
ATOM 728 N N . ALA A 1 102 ? -35.935 -20.702 15.819 1.00 50.75 102 ALA A N 1
ATOM 729 C CA . ALA A 1 102 ? -34.474 -20.636 15.736 1.00 50.75 102 ALA A CA 1
ATOM 730 C C . ALA A 1 102 ? -33.909 -21.465 14.567 1.00 50.75 102 ALA A C 1
ATOM 732 O O . ALA A 1 102 ? -33.148 -22.410 14.769 1.00 50.75 102 ALA A O 1
ATOM 733 N N . THR A 1 103 ? -34.317 -21.170 13.333 1.00 44.62 103 THR A N 1
ATOM 734 C CA . THR A 1 103 ? -33.838 -21.916 12.153 1.00 44.62 103 THR A CA 1
ATOM 735 C C . THR A 1 103 ? -33.496 -21.031 10.954 1.00 44.62 103 THR A C 1
ATOM 737 O O . THR A 1 103 ? -33.132 -21.548 9.907 1.00 44.62 103 THR A O 1
ATOM 740 N N . GLU A 1 104 ? -33.487 -19.704 11.106 1.00 50.66 104 GLU A N 1
ATOM 741 C CA . GLU A 1 104 ? -33.000 -18.804 10.050 1.00 50.66 104 GLU A CA 1
ATOM 742 C C . GLU A 1 104 ? -32.315 -17.562 10.642 1.00 50.66 104 GLU A C 1
ATOM 744 O O . GLU A 1 104 ? -32.766 -16.432 10.494 1.00 50.66 104 GLU A O 1
ATOM 749 N N . VAL A 1 105 ? -31.223 -17.781 11.383 1.00 45.00 105 VAL A N 1
ATOM 750 C CA . VAL A 1 105 ? -30.335 -16.699 11.853 1.00 45.00 105 VAL A CA 1
ATOM 751 C C . VAL A 1 105 ? -28.881 -17.041 11.528 1.00 45.00 105 VAL A C 1
ATOM 753 O O . VAL A 1 105 ? -28.006 -17.073 12.386 1.00 45.00 105 VAL A O 1
ATOM 756 N N . ALA A 1 106 ? -28.618 -17.336 10.258 1.00 46.88 106 ALA A N 1
ATOM 757 C CA . ALA A 1 106 ? -27.307 -17.059 9.692 1.00 46.88 106 ALA A CA 1
ATOM 758 C C . ALA A 1 106 ? -27.354 -15.623 9.154 1.00 46.88 106 ALA A C 1
ATOM 760 O O . ALA A 1 106 ? -28.302 -15.267 8.465 1.00 46.88 106 ALA A O 1
ATOM 761 N N . SER A 1 107 ? -26.338 -14.815 9.459 1.00 47.88 107 SER A N 1
ATOM 762 C CA . SER A 1 107 ? -26.155 -13.412 9.038 1.00 47.88 107 SER A CA 1
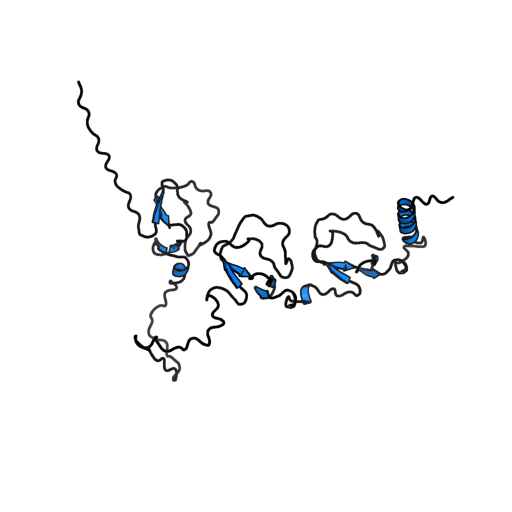ATOM 763 C C . SER A 1 107 ? -27.040 -12.339 9.695 1.00 47.88 107 SER A C 1
ATOM 765 O O . SER A 1 107 ? -27.857 -11.686 9.060 1.00 47.88 107 SER A O 1
ATOM 767 N N . LEU A 1 108 ? -26.754 -12.032 10.962 1.00 45.12 108 LEU A N 1
ATOM 768 C CA . LEU A 1 108 ? -26.820 -10.645 11.430 1.00 45.12 108 LEU A CA 1
ATOM 769 C C . LEU A 1 108 ? -25.399 -10.232 11.814 1.00 45.12 108 LEU A C 1
ATOM 771 O O . LEU A 1 108 ? -24.898 -10.557 12.888 1.00 45.12 108 LEU A O 1
ATOM 775 N N . SER A 1 109 ? -24.721 -9.581 10.870 1.00 43.78 109 SER A N 1
ATOM 776 C CA . SER A 1 109 ? -23.539 -8.766 11.131 1.00 43.78 109 SER A CA 1
ATOM 777 C C . SER A 1 109 ? -23.828 -7.805 12.285 1.00 43.78 109 SER A C 1
ATOM 779 O O . SER A 1 109 ? -24.900 -7.203 12.342 1.00 43.78 109 SER A O 1
ATOM 781 N N . ASN A 1 110 ? -22.866 -7.654 13.193 1.00 48.84 110 ASN A N 1
ATOM 782 C CA . ASN A 1 110 ? -22.852 -6.582 14.185 1.00 48.84 110 ASN A CA 1
ATOM 783 C C . ASN A 1 110 ? -23.161 -5.237 13.480 1.00 48.84 110 ASN A C 1
ATOM 785 O O . ASN A 1 110 ? -22.464 -4.933 12.511 1.00 48.84 110 ASN A O 1
ATOM 789 N N . PRO A 1 111 ? -24.168 -4.442 13.900 1.00 55.78 111 PRO A N 1
ATOM 790 C CA . PRO A 1 111 ? -24.687 -3.294 13.136 1.00 55.78 111 PRO A CA 1
ATOM 791 C C . PRO A 1 111 ? -23.697 -2.143 12.873 1.00 55.78 111 PRO A C 1
ATOM 793 O O . PRO A 1 111 ? -24.074 -1.159 12.243 1.00 55.78 111 PRO A O 1
ATOM 796 N N . TYR A 1 112 ? -22.448 -2.248 13.331 1.00 69.62 112 TYR A N 1
ATOM 797 C CA . TYR A 1 112 ? -21.414 -1.225 13.169 1.00 69.62 112 TYR A CA 1
ATOM 798 C C . TYR A 1 112 ? -20.411 -1.493 12.045 1.00 69.62 112 TYR A C 1
ATOM 800 O O . TYR A 1 112 ? -19.794 -0.540 11.579 1.00 69.62 112 TYR A O 1
ATOM 808 N N . CYS A 1 113 ? -20.245 -2.743 11.604 1.00 84.56 113 CYS A N 1
ATOM 809 C CA . CYS A 1 113 ? -19.256 -3.089 10.584 1.00 84.56 113 CYS A CA 1
ATOM 810 C C . CYS A 1 113 ? -19.913 -3.659 9.333 1.00 84.56 113 CYS A C 1
ATOM 812 O O . CYS A 1 113 ? -20.935 -4.347 9.400 1.00 84.56 113 CYS A O 1
ATOM 814 N N . GLY A 1 114 ? -19.317 -3.342 8.186 1.00 85.06 114 GLY A N 1
ATOM 815 C CA . GLY A 1 114 ? -19.789 -3.782 6.889 1.00 85.06 114 GLY A CA 1
ATOM 816 C C . GLY A 1 114 ? -19.646 -5.288 6.682 1.00 85.06 114 GLY A C 1
ATOM 817 O O . GLY A 1 114 ? -19.185 -6.055 7.532 1.00 85.06 114 GLY A O 1
ATOM 818 N N . GLN A 1 115 ? -20.048 -5.737 5.498 1.00 89.06 115 GLN A N 1
ATOM 819 C CA . GLN A 1 115 ? -19.842 -7.122 5.104 1.00 89.06 115 GLN A CA 1
ATOM 820 C C . GLN A 1 115 ? -18.341 -7.455 5.086 1.00 89.06 115 GLN A C 1
ATOM 822 O O . GLN A 1 115 ? -17.533 -6.668 4.602 1.00 89.06 115 GLN A O 1
ATOM 827 N N . ASN A 1 116 ? -17.994 -8.633 5.613 1.00 92.25 116 ASN A N 1
ATOM 828 C CA . ASN A 1 116 ? -16.616 -9.123 5.768 1.00 92.25 116 ASN A CA 1
ATOM 829 C C . ASN A 1 116 ? -15.717 -8.264 6.671 1.00 92.25 116 ASN A C 1
ATOM 831 O O . ASN A 1 116 ? -14.497 -8.409 6.646 1.00 92.25 116 ASN A O 1
ATOM 835 N N . GLU A 1 117 ? -16.322 -7.429 7.513 1.00 92.50 117 GLU A N 1
ATOM 836 C CA . GLU A 1 117 ? -15.624 -6.689 8.554 1.00 92.50 117 GLU A CA 1
ATOM 837 C C . GLU A 1 117 ? -15.942 -7.240 9.947 1.00 92.50 117 GLU A C 1
ATOM 839 O O . GLU A 1 117 ? -17.003 -7.825 10.199 1.00 92.50 117 GLU A O 1
ATOM 844 N N . GLU A 1 118 ? -15.013 -7.033 10.869 1.00 90.25 118 GLU A N 1
ATOM 845 C CA . GLU A 1 118 ? -15.177 -7.265 12.294 1.00 90.25 118 GLU A CA 1
ATOM 846 C C . GLU A 1 118 ? -14.737 -6.042 13.097 1.00 90.25 118 GLU A C 1
ATOM 848 O O . GLU A 1 118 ? -13.796 -5.334 12.738 1.00 90.25 118 GLU A O 1
ATOM 853 N N . TYR A 1 119 ? -15.453 -5.770 14.187 1.00 86.12 119 TYR A N 1
ATOM 854 C CA . TYR A 1 119 ? -15.108 -4.669 15.073 1.00 86.12 119 TYR A CA 1
ATOM 855 C C . TYR A 1 119 ? -14.025 -5.122 16.045 1.00 86.12 119 TYR A C 1
ATOM 857 O O . TYR A 1 119 ? -14.261 -6.044 16.829 1.00 86.12 119 TYR A O 1
ATOM 865 N N . LEU A 1 120 ? -12.882 -4.439 16.046 1.00 80.25 120 LEU A N 1
ATOM 866 C CA . LEU A 1 120 ? -11.808 -4.689 16.998 1.00 80.25 120 LEU A CA 1
ATOM 867 C C . LEU A 1 120 ? -11.579 -3.445 17.870 1.00 80.25 120 LEU A C 1
ATOM 869 O O . LEU A 1 120 ? -11.387 -2.344 17.344 1.00 80.25 120 LEU A O 1
ATOM 873 N N . PRO A 1 121 ? -11.536 -3.596 19.210 1.00 77.06 121 PRO A N 1
ATOM 874 C CA . PRO A 1 121 ? -11.162 -2.505 20.112 1.00 77.06 121 PRO A CA 1
ATOM 875 C C . PRO A 1 121 ? -9.683 -2.100 19.960 1.00 77.06 121 PRO A C 1
ATOM 877 O O . PRO A 1 121 ? -9.297 -1.006 20.362 1.00 77.06 121 PRO A O 1
ATOM 880 N N . CYS A 1 122 ? -8.865 -2.987 19.388 1.00 84.25 122 CYS A N 1
ATOM 881 C CA . CYS A 1 122 ? -7.450 -2.797 19.083 1.00 84.25 122 CYS A CA 1
ATOM 882 C C . CYS A 1 122 ? -7.104 -3.717 17.900 1.00 84.25 122 CYS A C 1
ATOM 884 O O . CYS A 1 122 ? -6.691 -4.858 18.091 1.00 84.25 122 CYS A O 1
ATOM 886 N N . GLY A 1 123 ? -7.372 -3.249 16.681 1.00 86.94 123 GLY A N 1
ATOM 887 C CA . GLY A 1 123 ? -6.961 -3.890 15.432 1.00 86.94 123 GLY A CA 1
ATOM 888 C C . GLY A 1 123 ? -5.648 -3.311 14.908 1.00 86.94 123 GLY A C 1
ATOM 889 O O . GLY A 1 123 ? -5.206 -2.244 15.339 1.00 86.94 123 GLY A O 1
ATOM 890 N N . THR A 1 124 ? -5.002 -4.026 13.987 1.00 88.50 124 THR A N 1
ATOM 891 C CA . THR A 1 124 ? -3.737 -3.584 13.377 1.00 88.50 124 THR A CA 1
ATOM 892 C C . THR A 1 124 ? -3.856 -2.170 12.791 1.00 88.50 124 THR A C 1
ATOM 894 O O . THR A 1 124 ? -4.834 -1.852 12.116 1.00 88.50 124 THR A O 1
ATOM 897 N N . ALA A 1 125 ? -2.858 -1.309 13.019 1.00 86.75 125 ALA A N 1
ATOM 898 C CA . ALA A 1 125 ? -2.795 -0.003 12.357 1.00 86.75 125 ALA A CA 1
ATOM 899 C C . ALA A 1 125 ? -2.491 -0.109 10.850 1.00 86.75 125 ALA A C 1
ATOM 901 O O . ALA A 1 125 ? -2.693 0.861 10.120 1.00 86.75 125 ALA A O 1
ATOM 902 N N . CYS A 1 126 ? -2.036 -1.276 10.389 1.00 88.81 126 CYS A N 1
ATOM 903 C CA . CYS A 1 126 ? -1.767 -1.574 8.987 1.00 88.81 126 CYS A CA 1
ATOM 904 C C . CYS A 1 126 ? -2.613 -2.786 8.565 1.00 88.81 126 CYS A C 1
ATOM 906 O O . CYS A 1 126 ? -2.090 -3.899 8.487 1.00 88.81 126 CYS A O 1
ATOM 908 N N . PRO A 1 127 ? -3.935 -2.625 8.379 1.00 87.75 127 PRO A N 1
ATOM 909 C CA . PRO A 1 127 ? -4.758 -3.696 7.835 1.00 87.75 127 PRO A CA 1
ATOM 910 C C . PRO A 1 127 ? -4.368 -3.973 6.382 1.00 87.75 127 PRO A C 1
ATOM 912 O O . PRO A 1 127 ? -4.054 -3.041 5.641 1.00 87.75 127 PRO A O 1
ATOM 915 N N . GLY A 1 128 ? -4.421 -5.244 5.981 1.00 88.38 128 GLY A N 1
ATOM 916 C CA . GLY A 1 128 ? -4.185 -5.643 4.598 1.00 88.38 128 GLY A CA 1
ATOM 917 C C . GLY A 1 128 ? -5.185 -4.985 3.646 1.00 88.38 128 GLY A C 1
ATOM 918 O O . GLY A 1 128 ? -6.394 -4.936 3.909 1.00 88.38 128 GLY A O 1
ATOM 919 N N . THR A 1 129 ? -4.683 -4.476 2.532 1.00 89.25 129 THR A N 1
ATOM 920 C CA . THR A 1 129 ? -5.479 -3.884 1.454 1.00 89.25 129 THR A CA 1
ATOM 921 C C . THR A 1 129 ? -5.324 -4.703 0.181 1.00 89.25 129 THR A C 1
ATOM 923 O O . THR A 1 129 ? -4.500 -5.617 0.131 1.00 89.25 129 THR A O 1
ATOM 926 N N . CYS A 1 130 ? -6.120 -4.416 -0.849 1.00 86.38 130 CYS A N 1
ATOM 927 C CA . CYS A 1 130 ? -5.938 -5.086 -2.132 1.00 86.38 130 CYS A CA 1
ATOM 928 C C . CYS A 1 130 ? -4.526 -4.833 -2.689 1.00 86.38 130 CYS A C 1
ATOM 930 O O . CYS A 1 130 ? -3.937 -5.721 -3.301 1.00 86.38 130 CYS A O 1
ATOM 932 N N . THR A 1 131 ? -3.952 -3.638 -2.490 1.00 78.75 131 THR A N 1
ATOM 933 C CA . THR A 1 131 ? -2.593 -3.315 -2.970 1.00 78.75 131 THR A CA 1
ATOM 934 C C . THR A 1 131 ? -1.474 -3.770 -2.046 1.00 78.75 131 THR A C 1
ATOM 936 O O . THR A 1 131 ? -0.349 -3.894 -2.514 1.00 78.75 131 THR A O 1
ATOM 939 N N . ILE A 1 132 ? -1.736 -3.994 -0.756 1.00 80.38 132 ILE A N 1
ATOM 940 C CA . ILE A 1 132 ? -0.749 -4.506 0.204 1.00 80.38 132 ILE A CA 1
ATOM 941 C C . ILE A 1 132 ? -1.448 -5.518 1.124 1.00 80.38 132 ILE A C 1
ATOM 943 O O . ILE A 1 132 ? -1.887 -5.165 2.222 1.00 80.38 132 ILE A O 1
ATOM 947 N N . PRO A 1 133 ? -1.567 -6.782 0.686 1.00 81.50 133 PRO A N 1
ATOM 948 C CA . PRO A 1 133 ? -2.257 -7.836 1.424 1.00 81.50 133 PRO A CA 1
ATOM 949 C C . PRO A 1 133 ? -1.603 -8.139 2.772 1.00 81.50 133 PRO A C 1
ATOM 951 O O . PRO A 1 133 ? -2.281 -8.293 3.787 1.00 81.50 133 PRO A O 1
ATOM 954 N N . GLU A 1 134 ? -0.272 -8.188 2.768 1.00 82.81 134 GLU A N 1
ATOM 955 C CA . GLU A 1 134 ? 0.568 -8.482 3.923 1.00 82.81 134 GLU A CA 1
ATOM 956 C C . GLU A 1 134 ? 1.621 -7.374 4.067 1.00 82.81 134 GLU A C 1
ATOM 958 O O . GLU A 1 134 ? 2.633 -7.376 3.365 1.00 82.81 134 GLU A O 1
ATOM 963 N N . PRO A 1 135 ? 1.391 -6.381 4.940 1.00 81.12 135 PRO A N 1
ATOM 964 C CA . PRO A 1 135 ? 2.365 -5.321 5.174 1.00 81.12 135 PRO A CA 1
ATOM 965 C C . PRO A 1 135 ? 3.620 -5.871 5.873 1.00 81.12 135 PRO A C 1
ATOM 967 O O . PRO A 1 135 ? 3.540 -6.324 7.013 1.00 81.12 135 PRO A O 1
ATOM 970 N N . GLU A 1 136 ? 4.792 -5.789 5.228 1.00 77.50 136 GLU A N 1
ATOM 971 C CA . GLU A 1 136 ? 6.063 -6.290 5.794 1.00 77.50 136 GLU A CA 1
ATOM 972 C C . GLU A 1 136 ? 6.486 -5.567 7.081 1.00 77.50 136 GLU A C 1
ATOM 974 O O . GLU A 1 136 ? 7.081 -6.161 7.982 1.00 77.50 136 GLU A O 1
ATOM 979 N N . VAL A 1 137 ? 6.184 -4.268 7.181 1.00 80.88 137 VAL A N 1
ATOM 980 C CA . VAL A 1 137 ? 6.515 -3.442 8.345 1.00 80.88 137 VAL A CA 1
ATOM 981 C C . VAL A 1 137 ? 5.236 -2.842 8.907 1.00 80.88 137 VAL A C 1
ATOM 983 O O . VAL A 1 137 ? 4.680 -1.892 8.361 1.00 80.88 137 VAL A O 1
ATOM 986 N N . CYS A 1 138 ? 4.798 -3.376 10.044 1.00 81.69 138 CYS A N 1
ATOM 987 C CA . CYS A 1 138 ? 3.677 -2.848 10.809 1.00 81.69 138 CYS A CA 1
ATOM 988 C C . CYS A 1 138 ? 4.151 -2.452 12.209 1.00 81.69 138 CYS A C 1
ATOM 990 O O . CYS A 1 138 ? 4.793 -3.232 12.914 1.00 81.69 138 CYS A O 1
ATOM 992 N N . GLY A 1 139 ? 3.833 -1.228 12.629 1.00 79.38 139 GLY A N 1
ATOM 993 C CA . GLY A 1 139 ? 4.086 -0.792 14.000 1.00 79.38 139 GLY A CA 1
ATOM 994 C C . GLY A 1 139 ? 3.197 -1.530 15.008 1.00 79.38 139 GLY A C 1
ATOM 995 O O . GLY A 1 139 ? 2.133 -2.033 14.662 1.00 79.38 139 GLY A O 1
ATOM 996 N N . LEU A 1 140 ? 3.597 -1.531 16.284 1.00 80.75 140 LEU A N 1
ATOM 997 C CA . LEU A 1 140 ? 2.803 -2.096 17.392 1.00 80.75 140 LEU A CA 1
ATOM 998 C C . LEU A 1 140 ? 1.593 -1.229 17.786 1.00 80.75 140 LEU A C 1
ATOM 1000 O O . LEU A 1 140 ? 0.844 -1.580 18.696 1.00 80.75 140 LEU A O 1
ATOM 1004 N N . ALA A 1 141 ? 1.425 -0.069 17.149 1.00 80.75 141 ALA A N 1
ATOM 1005 C CA . ALA A 1 141 ? 0.259 0.770 17.359 1.00 80.75 141 ALA A CA 1
ATOM 1006 C C . ALA A 1 141 ? -0.993 0.052 16.837 1.00 80.75 141 ALA A C 1
ATOM 1008 O O . ALA A 1 141 ? -0.972 -0.538 15.759 1.00 80.75 141 ALA A O 1
ATOM 1009 N N . CYS A 1 142 ? -2.088 0.140 17.586 1.00 85.50 142 CYS A N 1
ATOM 1010 C CA . CYS A 1 142 ? -3.382 -0.370 17.159 1.00 85.50 142 CYS A CA 1
ATOM 1011 C C . CYS A 1 142 ? -4.414 0.752 17.098 1.00 85.50 142 CYS A C 1
ATOM 1013 O O . CYS A 1 142 ? -4.325 1.751 17.818 1.00 85.50 142 CYS A O 1
ATOM 1015 N N . SER A 1 143 ? -5.400 0.579 16.226 1.00 83.44 143 SER A N 1
ATOM 1016 C CA . SER A 1 143 ? -6.554 1.460 16.110 1.00 83.44 143 SER A CA 1
ATOM 1017 C C . SER A 1 143 ? -7.822 0.713 16.516 1.00 83.44 143 SER A C 1
ATOM 1019 O O . SER A 1 143 ? -7.906 -0.510 16.455 1.00 83.44 143 SER A O 1
ATOM 1021 N N . MET A 1 144 ? -8.813 1.454 16.995 1.00 83.19 144 MET A N 1
ATOM 1022 C CA . MET A 1 144 ? -10.137 0.918 17.298 1.00 83.19 144 MET A CA 1
ATOM 1023 C C . MET A 1 144 ? -11.049 1.172 16.097 1.00 83.19 144 MET A C 1
ATOM 1025 O O . MET A 1 144 ? -11.050 2.289 15.578 1.00 83.19 144 MET A O 1
ATOM 1029 N N . GLY A 1 145 ? -11.827 0.178 15.667 1.00 84.69 145 GLY A N 1
ATOM 1030 C CA . GLY A 1 145 ? -12.722 0.324 14.516 1.00 84.69 145 GLY A CA 1
ATOM 1031 C C . GLY A 1 145 ? -13.100 -0.992 13.840 1.00 84.69 145 GLY A C 1
ATOM 1032 O O . GLY A 1 145 ? -12.960 -2.064 14.425 1.00 84.69 145 GLY A O 1
ATOM 1033 N N . CYS A 1 146 ? -13.593 -0.893 12.603 1.00 91.44 146 CYS A N 1
ATOM 1034 C CA . CYS A 1 146 ? -13.918 -2.036 11.751 1.00 91.44 146 CYS A CA 1
ATOM 1035 C C . CYS A 1 146 ? -12.728 -2.412 10.862 1.00 91.44 146 CYS A C 1
ATOM 1037 O O . CYS A 1 146 ? -12.203 -1.586 10.109 1.00 91.44 146 CYS A O 1
ATOM 1039 N N . PHE A 1 147 ? -12.329 -3.675 10.929 1.00 92.56 147 PHE A N 1
ATOM 1040 C CA . PHE A 1 147 ? -11.210 -4.246 10.186 1.00 92.56 147 PHE A CA 1
ATOM 1041 C C . PHE A 1 147 ? -11.717 -5.366 9.289 1.00 92.56 147 PHE A C 1
ATOM 1043 O O . PHE A 1 147 ? -12.711 -6.011 9.617 1.00 92.56 147 PHE A O 1
ATOM 1050 N N . CYS A 1 148 ? -11.057 -5.594 8.155 1.00 94.88 148 CYS A N 1
ATOM 1051 C CA . CYS A 1 148 ? -11.369 -6.762 7.343 1.00 94.88 148 CYS A CA 1
ATOM 1052 C C . CYS A 1 148 ? -11.060 -8.027 8.139 1.00 94.88 148 CYS A C 1
ATOM 1054 O O . CYS A 1 148 ? -10.024 -8.105 8.800 1.00 94.88 148 CYS A O 1
ATOM 1056 N N . LYS A 1 149 ? -11.971 -8.999 8.077 1.00 94.56 149 LYS A N 1
ATOM 1057 C CA . LYS A 1 149 ? -11.741 -10.329 8.645 1.00 94.56 149 LYS A CA 1
ATOM 1058 C C . LYS A 1 149 ? -10.553 -10.994 7.954 1.00 94.56 149 LYS A C 1
ATOM 1060 O O . LYS A 1 149 ? -10.221 -10.661 6.818 1.00 94.56 149 LYS A O 1
ATOM 1065 N N . GLU A 1 150 ? -9.969 -11.987 8.611 1.00 91.38 150 GLU A N 1
ATOM 1066 C CA . GLU A 1 150 ? -8.904 -12.807 8.032 1.00 91.38 150 GLU A CA 1
ATOM 1067 C C . GLU A 1 150 ? -9.280 -13.340 6.632 1.00 91.38 150 GLU A C 1
ATOM 1069 O O . GLU A 1 150 ? -10.396 -13.818 6.408 1.00 91.38 150 GLU A O 1
ATOM 1074 N N . GLY A 1 151 ? -8.350 -13.220 5.678 1.00 87.50 151 GLY A N 1
ATOM 1075 C CA . GLY A 1 151 ? -8.554 -13.595 4.273 1.00 87.50 151 GLY A CA 1
ATOM 1076 C C . GLY A 1 151 ? -9.320 -12.572 3.422 1.00 87.50 151 GLY A C 1
ATOM 1077 O O . GLY A 1 151 ? -9.538 -12.823 2.235 1.00 87.50 151 GLY A O 1
ATOM 1078 N N . PHE A 1 152 ? -9.715 -11.430 3.996 1.00 93.75 152 PHE A N 1
ATOM 1079 C CA . PHE A 1 152 ? -10.298 -10.302 3.273 1.00 93.75 152 PHE A CA 1
ATOM 1080 C C . PHE A 1 152 ? -9.382 -9.083 3.314 1.00 93.75 152 PHE A C 1
ATOM 1082 O O . PHE A 1 152 ? -8.745 -8.788 4.323 1.00 93.75 152 PHE A O 1
ATOM 1089 N N . TYR A 1 153 ? -9.389 -8.337 2.218 1.00 92.75 153 TYR A N 1
ATOM 1090 C CA . TYR A 1 153 ? -8.530 -7.189 1.988 1.00 92.75 153 TYR A CA 1
ATOM 1091 C C . TYR A 1 153 ? -9.383 -5.966 1.690 1.00 92.75 153 TYR A C 1
ATOM 1093 O O . TYR A 1 153 ? -10.422 -6.059 1.026 1.00 92.75 153 TYR A O 1
ATOM 1101 N N . ARG A 1 154 ? -8.978 -4.813 2.224 1.00 91.50 154 ARG A N 1
ATOM 1102 C CA . ARG A 1 154 ? -9.710 -3.567 1.999 1.00 91.50 154 ARG A CA 1
ATOM 1103 C C . ARG A 1 154 ? -9.435 -3.064 0.584 1.00 91.50 154 ARG A C 1
ATOM 1105 O O . ARG A 1 154 ? -8.302 -2.717 0.272 1.00 91.50 154 ARG A O 1
ATOM 1112 N N . ASP A 1 155 ? -10.480 -2.987 -0.227 1.00 88.19 155 ASP A N 1
ATOM 1113 C CA . ASP A 1 155 ? -10.464 -2.303 -1.518 1.00 88.19 155 ASP A CA 1
ATOM 1114 C C . ASP A 1 155 ? -10.342 -0.789 -1.294 1.00 88.19 155 ASP A C 1
ATOM 1116 O O . ASP A 1 155 ? -11.162 -0.173 -0.608 1.00 88.19 155 ASP A O 1
ATOM 1120 N N . GLU A 1 156 ? -9.313 -0.176 -1.863 1.00 84.50 156 GLU A N 1
ATOM 1121 C CA . GLU A 1 156 ? -9.025 1.249 -1.756 1.00 84.50 156 GLU A CA 1
ATOM 1122 C C . GLU A 1 156 ? -10.032 2.126 -2.515 1.00 84.50 156 GLU A C 1
ATOM 1124 O O . GLU A 1 156 ? -10.186 3.297 -2.170 1.00 84.50 156 GLU A O 1
ATOM 1129 N N . ILE A 1 157 ? -10.737 1.575 -3.509 1.00 79.12 157 ILE A N 1
ATOM 1130 C CA . ILE A 1 157 ? -11.702 2.288 -4.354 1.00 79.12 157 ILE A CA 1
ATOM 1131 C C . ILE A 1 157 ? -13.077 2.311 -3.691 1.00 79.12 157 ILE A C 1
ATOM 1133 O O . ILE A 1 157 ? -13.656 3.375 -3.475 1.00 79.12 157 ILE A O 1
ATOM 1137 N N . ASN A 1 158 ? -13.624 1.134 -3.375 1.00 82.75 158 ASN A N 1
ATOM 1138 C CA . ASN A 1 158 ? -14.985 1.020 -2.843 1.00 82.75 158 ASN A CA 1
ATOM 1139 C C . ASN A 1 158 ? -15.030 0.953 -1.310 1.00 82.75 158 ASN A C 1
ATOM 1141 O O . ASN A 1 158 ? -16.120 0.917 -0.734 1.00 82.75 158 ASN A O 1
ATOM 1145 N N . HIS A 1 159 ? -13.867 0.904 -0.651 1.00 84.19 159 HIS A N 1
ATOM 1146 C CA . HIS A 1 159 ? -13.706 0.790 0.803 1.00 84.19 159 HIS A CA 1
ATOM 1147 C C . HIS A 1 159 ? -14.348 -0.459 1.426 1.00 84.19 159 HIS A C 1
ATOM 1149 O O . HIS A 1 159 ? -14.577 -0.496 2.636 1.00 84.19 159 HIS A O 1
ATOM 1155 N N . LYS A 1 160 ? -14.605 -1.501 0.625 1.00 92.94 160 LYS A N 1
ATOM 1156 C CA . LYS A 1 160 ? -15.191 -2.774 1.070 1.00 92.94 160 LYS A CA 1
ATOM 1157 C C . LYS A 1 160 ? -14.117 -3.830 1.310 1.00 92.94 160 LYS A C 1
ATOM 1159 O O . LYS A 1 160 ? -13.092 -3.838 0.640 1.00 92.94 160 LYS A O 1
ATOM 1164 N N . CYS A 1 161 ? -14.384 -4.748 2.233 1.00 94.38 161 CYS A N 1
ATOM 1165 C CA . CYS A 1 161 ? -13.546 -5.923 2.441 1.00 94.38 161 CYS A CA 1
ATOM 1166 C C . CYS A 1 161 ? -13.952 -7.028 1.464 1.00 94.38 161 CYS A C 1
ATOM 1168 O O . CYS A 1 161 ? -15.052 -7.590 1.545 1.00 94.38 161 CYS A O 1
ATOM 1170 N N . VAL A 1 162 ? -13.061 -7.314 0.526 1.00 93.31 162 VAL A N 1
ATOM 1171 C CA . VAL A 1 162 ? -13.255 -8.279 -0.559 1.00 93.31 162 VAL A CA 1
ATOM 1172 C C . VAL A 1 162 ? -12.184 -9.360 -0.481 1.00 93.31 162 VAL A C 1
ATOM 1174 O O . VAL A 1 162 ? -11.184 -9.206 0.219 1.00 93.31 162 VAL A O 1
ATOM 1177 N N . LYS A 1 163 ? -12.402 -10.494 -1.144 1.00 92.38 163 LYS A N 1
ATOM 1178 C CA . LYS A 1 163 ? -11.326 -11.472 -1.307 1.00 92.38 163 LYS A CA 1
ATOM 1179 C C . LYS A 1 163 ? -10.312 -10.953 -2.317 1.00 92.38 163 LYS A C 1
ATOM 1181 O O . LYS A 1 163 ? -10.643 -10.116 -3.148 1.00 92.38 163 LYS A O 1
ATOM 1186 N N . MET A 1 164 ? -9.114 -11.531 -2.302 1.00 83.06 164 MET A N 1
ATOM 1187 C CA . MET A 1 164 ? -8.060 -11.186 -3.260 1.00 83.06 164 MET A CA 1
ATOM 1188 C C . MET A 1 164 ? -8.517 -11.291 -4.722 1.00 83.06 164 MET A C 1
ATOM 1190 O O . MET A 1 164 ? -8.234 -10.419 -5.531 1.00 83.06 164 MET A O 1
ATOM 1194 N N . GLU A 1 165 ? -9.263 -12.346 -5.050 1.00 82.75 165 GLU A N 1
ATOM 1195 C CA . GLU A 1 165 ? -9.805 -12.592 -6.395 1.00 82.75 165 GLU A CA 1
ATOM 1196 C C . GLU A 1 165 ? -10.847 -11.554 -6.846 1.00 82.75 165 GLU A C 1
ATOM 1198 O O . GLU A 1 165 ? -11.048 -11.363 -8.042 1.00 82.75 165 GLU A O 1
ATOM 1203 N N . ASP A 1 166 ? -11.475 -10.870 -5.889 1.00 87.69 166 ASP A N 1
ATOM 1204 C CA . ASP A 1 166 ? -12.517 -9.865 -6.106 1.00 87.69 166 ASP A CA 1
ATOM 1205 C C . ASP A 1 166 ? -11.966 -8.427 -6.018 1.00 87.69 166 ASP A C 1
ATOM 1207 O O . ASP A 1 166 ? -12.727 -7.462 -6.132 1.00 87.69 166 ASP A O 1
ATOM 1211 N N . CYS A 1 167 ? -10.658 -8.261 -5.785 1.00 82.94 167 CYS A N 1
ATOM 1212 C CA . CYS A 1 167 ? -10.018 -6.952 -5.803 1.00 82.94 167 CYS A CA 1
ATOM 1213 C C . CYS A 1 167 ? -10.133 -6.329 -7.207 1.00 82.94 167 CYS A C 1
ATOM 1215 O O . CYS A 1 167 ? -9.995 -7.038 -8.208 1.00 82.94 167 CYS A O 1
ATOM 1217 N N . PRO A 1 168 ? -10.397 -5.012 -7.317 1.00 74.75 168 PRO A N 1
ATOM 1218 C CA . PRO A 1 168 ? -10.598 -4.363 -8.606 1.00 74.75 168 PRO A CA 1
ATOM 1219 C C . PRO A 1 168 ? -9.348 -4.490 -9.484 1.00 74.75 168 PRO A C 1
ATOM 1221 O O . PRO A 1 168 ? -8.328 -3.832 -9.274 1.00 74.75 168 PRO A O 1
ATOM 1224 N N . ASN A 1 169 ? -9.474 -5.352 -10.493 1.00 63.91 169 ASN A N 1
ATOM 1225 C CA . ASN A 1 169 ? -8.406 -5.775 -11.394 1.00 63.91 169 ASN A CA 1
ATOM 1226 C C . ASN A 1 169 ? -7.830 -4.612 -12.224 1.00 63.91 169 ASN A C 1
ATOM 1228 O O . ASN A 1 169 ? -6.677 -4.661 -12.637 1.00 63.91 169 ASN A O 1
ATOM 1232 N N . ASP A 1 170 ? -8.587 -3.527 -12.403 1.00 56.00 170 ASP A N 1
ATOM 1233 C CA . ASP A 1 170 ? -8.193 -2.374 -13.224 1.00 56.00 170 ASP A CA 1
ATOM 1234 C C . ASP A 1 170 ? -6.990 -1.586 -12.670 1.00 56.00 170 ASP A C 1
ATOM 1236 O O . ASP A 1 170 ? -6.369 -0.820 -13.404 1.00 56.00 170 ASP A O 1
ATOM 1240 N N . THR A 1 171 ? -6.615 -1.798 -11.404 1.00 53.28 171 THR A N 1
ATOM 1241 C CA . THR A 1 171 ? -5.430 -1.169 -10.781 1.00 53.28 171 THR A CA 1
ATOM 1242 C C . THR A 1 171 ? -4.147 -1.999 -10.972 1.00 53.28 171 THR A C 1
ATOM 1244 O O . THR A 1 171 ? -3.047 -1.496 -10.742 1.00 53.28 171 THR A O 1
ATOM 1247 N N . TYR A 1 172 ? -4.284 -3.250 -11.431 1.00 59.59 172 TYR A N 1
ATOM 1248 C CA . TYR A 1 172 ? -3.206 -4.236 -11.624 1.00 59.59 172 TYR A CA 1
ATOM 1249 C C . TYR A 1 172 ? -3.017 -4.628 -13.094 1.00 59.59 172 TYR A C 1
ATOM 1251 O O . TYR A 1 172 ? -2.196 -5.488 -13.415 1.00 59.59 172 TYR A O 1
ATOM 1259 N N . LEU A 1 173 ? -3.787 -4.024 -14.003 1.00 63.72 173 LEU A N 1
ATOM 1260 C CA . LEU A 1 173 ? -3.682 -4.290 -15.429 1.00 63.72 173 LEU A CA 1
ATOM 1261 C C . LEU A 1 173 ? -2.519 -3.503 -16.025 1.00 63.72 173 LEU A C 1
ATOM 1263 O O . LEU A 1 173 ? -2.557 -2.279 -16.153 1.00 63.72 173 LEU A O 1
ATOM 1267 N N . CYS A 1 174 ? -1.495 -4.238 -16.437 1.00 74.12 174 CYS A N 1
ATOM 1268 C CA . CYS A 1 174 ? -0.466 -3.704 -17.304 1.00 74.12 174 CYS A CA 1
ATOM 1269 C C . CYS A 1 174 ? -1.009 -3.604 -18.726 1.00 74.12 174 CYS A C 1
ATOM 1271 O O . CYS A 1 174 ? -1.489 -4.584 -19.297 1.00 74.12 174 CYS A O 1
ATOM 1273 N N . PHE A 1 175 ? -0.990 -2.389 -19.271 1.00 75.38 175 PHE A N 1
ATOM 1274 C CA . PHE A 1 175 ? -1.558 -2.100 -20.587 1.00 75.38 175 PHE A CA 1
ATOM 1275 C C . PHE A 1 175 ? -0.647 -2.547 -21.730 1.00 75.38 175 PHE A C 1
ATOM 1277 O O . PHE A 1 175 ? -1.138 -2.759 -22.839 1.00 75.38 175 PHE A O 1
ATOM 1284 N N . ASN A 1 176 ? 0.658 -2.686 -21.474 1.00 79.62 176 ASN A N 1
ATOM 1285 C CA . ASN A 1 176 ? 1.599 -3.164 -22.475 1.00 79.62 176 ASN A CA 1
ATOM 1286 C C . ASN A 1 176 ? 1.703 -4.690 -22.420 1.00 79.62 176 ASN A C 1
ATOM 1288 O O . ASN A 1 176 ? 1.633 -5.314 -21.359 1.00 79.62 176 ASN A O 1
ATOM 1292 N N . GLU A 1 177 ? 1.903 -5.302 -23.585 1.00 84.38 177 GLU A N 1
ATOM 1293 C CA . GLU A 1 177 ? 2.146 -6.737 -23.665 1.00 84.38 177 GLU A CA 1
ATOM 1294 C C . GLU A 1 177 ? 3.450 -7.118 -22.952 1.00 84.38 177 GLU A C 1
ATOM 1296 O O . GLU A 1 177 ? 4.446 -6.394 -22.988 1.00 84.38 177 GLU A O 1
ATOM 1301 N N . ASN A 1 178 ? 3.460 -8.316 -22.363 1.00 85.81 178 ASN A N 1
ATOM 1302 C CA . ASN A 1 178 ? 4.605 -8.888 -21.651 1.00 85.81 178 ASN A CA 1
ATOM 1303 C C . ASN A 1 178 ? 5.056 -8.113 -20.402 1.00 85.81 178 ASN A C 1
ATOM 1305 O O . ASN A 1 178 ? 6.184 -8.289 -19.934 1.00 85.81 178 ASN A O 1
ATOM 1309 N N . GLU A 1 179 ? 4.165 -7.303 -19.838 1.00 88.44 179 GLU A N 1
ATOM 1310 C CA . GLU A 1 179 ? 4.307 -6.761 -18.496 1.00 88.44 179 GLU A CA 1
ATOM 1311 C C . GLU A 1 179 ? 3.541 -7.616 -17.483 1.00 88.44 179 GLU A C 1
ATOM 1313 O O . GLU A 1 179 ? 2.457 -8.135 -17.755 1.00 88.44 179 GLU A O 1
ATOM 1318 N N . VAL A 1 180 ? 4.116 -7.749 -16.295 1.00 85.19 180 VAL A N 1
ATOM 1319 C CA . VAL A 1 180 ? 3.489 -8.350 -15.123 1.00 85.19 180 VAL A CA 1
ATOM 1320 C C . VAL A 1 180 ? 3.460 -7.281 -14.046 1.00 85.19 180 VAL A C 1
ATOM 1322 O O . VAL A 1 180 ? 4.462 -6.608 -13.800 1.00 85.19 180 VAL A O 1
ATOM 1325 N N . TYR A 1 181 ? 2.307 -7.104 -13.411 1.00 80.56 181 TYR A N 1
ATOM 1326 C CA . TYR A 1 181 ? 2.222 -6.214 -12.269 1.00 80.56 181 TYR A CA 1
ATOM 1327 C C . TYR A 1 181 ? 2.952 -6.851 -11.093 1.00 80.56 181 TYR A C 1
ATOM 1329 O O . TYR A 1 181 ? 2.584 -7.935 -10.638 1.00 80.56 181 TYR A O 1
ATOM 1337 N N . ASP A 1 182 ? 3.974 -6.163 -10.604 1.00 76.50 182 ASP A N 1
ATOM 1338 C CA . ASP A 1 182 ? 4.691 -6.536 -9.401 1.00 76.50 182 ASP A CA 1
ATOM 1339 C C . ASP A 1 182 ? 4.442 -5.477 -8.326 1.00 76.50 182 ASP A C 1
ATOM 1341 O O . ASP A 1 182 ? 4.726 -4.284 -8.475 1.00 76.50 182 ASP A O 1
ATOM 1345 N N . MET A 1 183 ? 3.856 -5.949 -7.235 1.00 67.19 183 MET A N 1
ATOM 1346 C CA . MET A 1 183 ? 3.441 -5.169 -6.080 1.00 67.19 183 MET A CA 1
ATOM 1347 C C . MET A 1 183 ? 4.634 -4.699 -5.233 1.00 67.19 183 MET A C 1
ATOM 1349 O O . MET A 1 183 ? 4.550 -3.654 -4.589 1.00 67.19 183 MET A O 1
ATOM 1353 N N . CYS A 1 184 ? 5.752 -5.427 -5.270 1.00 69.88 184 CYS A N 1
ATOM 1354 C CA . CYS A 1 184 ? 7.032 -5.030 -4.689 1.00 69.88 184 CYS A CA 1
ATOM 1355 C C . CYS A 1 184 ? 8.147 -5.373 -5.688 1.00 69.88 184 CYS A C 1
ATOM 1357 O O . CYS A 1 184 ? 9.004 -6.220 -5.432 1.00 69.88 184 CYS A O 1
ATOM 1359 N N . ASN A 1 185 ? 8.165 -4.674 -6.828 1.00 75.62 185 ASN A N 1
ATOM 1360 C CA . ASN A 1 185 ? 9.368 -4.693 -7.647 1.00 75.62 185 ASN A CA 1
ATOM 1361 C C . ASN A 1 185 ? 10.459 -3.856 -6.986 1.00 75.62 185 ASN A C 1
ATOM 1363 O O . ASN A 1 185 ? 10.206 -2.927 -6.208 1.00 75.62 185 ASN A O 1
ATOM 1367 N N . ALA A 1 186 ? 11.703 -4.201 -7.297 1.00 74.38 186 ALA A N 1
ATOM 1368 C CA . ALA A 1 186 ? 12.831 -3.390 -6.894 1.00 74.38 186 ALA A CA 1
ATOM 1369 C C . ALA A 1 186 ? 12.731 -1.997 -7.545 1.00 74.38 186 ALA A C 1
ATOM 1371 O O . ALA A 1 186 ? 12.153 -1.836 -8.615 1.00 74.38 186 ALA A O 1
ATOM 1372 N N . ALA A 1 187 ? 13.336 -0.970 -6.940 1.00 79.12 187 ALA A N 1
ATOM 1373 C CA . ALA A 1 187 ? 13.264 0.405 -7.457 1.00 79.12 187 ALA A CA 1
ATOM 1374 C C . ALA A 1 187 ? 13.824 0.596 -8.892 1.00 79.12 187 ALA A C 1
ATOM 1376 O O . ALA A 1 187 ? 13.692 1.685 -9.460 1.00 79.12 187 ALA A O 1
ATOM 1377 N N . CYS A 1 188 ? 14.452 -0.436 -9.464 1.00 85.44 188 CYS A N 1
ATOM 1378 C CA . CYS A 1 188 ? 14.822 -0.533 -10.869 1.00 85.44 188 CYS A CA 1
ATOM 1379 C C . CYS A 1 188 ? 14.417 -1.880 -11.481 1.00 85.44 188 CYS A C 1
ATOM 1381 O O . CYS A 1 188 ? 14.124 -2.841 -10.774 1.00 85.44 188 CYS A O 1
ATOM 1383 N N . GLU A 1 189 ? 14.454 -1.949 -12.811 1.00 89.44 189 GLU A N 1
ATOM 1384 C CA . GLU A 1 189 ? 14.193 -3.162 -13.585 1.00 89.44 189 GLU A CA 1
ATOM 1385 C C . GLU A 1 189 ? 15.221 -3.322 -14.726 1.00 89.44 189 GLU A C 1
ATOM 1387 O O . GLU A 1 189 ? 15.784 -2.320 -15.187 1.00 89.44 189 GLU A O 1
ATOM 1392 N N . PRO A 1 190 ? 15.469 -4.557 -15.203 1.00 89.69 190 PRO A N 1
ATOM 1393 C CA . PRO A 1 190 ? 16.335 -4.823 -16.349 1.00 89.69 190 PRO A CA 1
ATOM 1394 C C . PRO A 1 190 ? 15.907 -4.085 -17.624 1.00 89.69 190 PRO A C 1
ATOM 1396 O O . PRO A 1 190 ? 14.747 -4.114 -18.036 1.00 89.69 190 PRO A O 1
ATOM 1399 N N . SER A 1 191 ? 16.870 -3.475 -18.312 1.00 91.12 191 SER A N 1
ATOM 1400 C CA . SER A 1 191 ? 16.643 -2.739 -19.560 1.00 91.12 191 SER A CA 1
ATOM 1401 C C . SER A 1 191 ? 17.632 -3.146 -20.650 1.00 91.12 191 SER A C 1
ATOM 1403 O O . SER A 1 191 ? 18.698 -3.691 -20.376 1.00 91.12 191 SER A O 1
ATOM 1405 N N . CYS A 1 192 ? 17.326 -2.828 -21.908 1.00 88.00 192 CYS A N 1
ATOM 1406 C CA . CYS A 1 192 ? 18.247 -3.074 -23.024 1.00 88.00 192 CYS A CA 1
ATOM 1407 C C . CYS A 1 192 ? 19.596 -2.343 -22.868 1.00 88.00 192 CYS A C 1
ATOM 1409 O O . CYS A 1 192 ? 20.600 -2.766 -23.440 1.00 88.00 192 CYS A O 1
ATOM 1411 N N . THR A 1 193 ? 19.638 -1.244 -22.109 1.00 85.88 193 THR A N 1
ATOM 1412 C CA . THR A 1 193 ? 20.865 -0.485 -21.817 1.00 85.88 193 THR A CA 1
ATOM 1413 C C . THR A 1 193 ? 21.597 -0.982 -20.573 1.00 85.88 193 THR A C 1
ATOM 1415 O O . THR A 1 193 ? 22.827 -0.896 -20.509 1.00 85.88 193 THR A O 1
ATOM 1418 N N . ASP A 1 194 ? 20.856 -1.522 -19.606 1.00 84.81 194 ASP A N 1
ATOM 1419 C CA . ASP A 1 194 ? 21.378 -2.075 -18.359 1.00 84.81 194 ASP A CA 1
ATOM 1420 C C . ASP A 1 194 ? 20.611 -3.357 -17.978 1.00 84.81 194 ASP A C 1
ATOM 1422 O O . ASP A 1 194 ? 19.579 -3.278 -17.308 1.00 84.81 194 ASP A O 1
ATOM 1426 N N . PRO A 1 195 ? 21.054 -4.531 -18.469 1.00 84.00 195 PRO A N 1
ATOM 1427 C CA . PRO A 1 195 ? 20.345 -5.799 -18.268 1.00 84.00 195 PRO A CA 1
ATOM 1428 C C . PRO 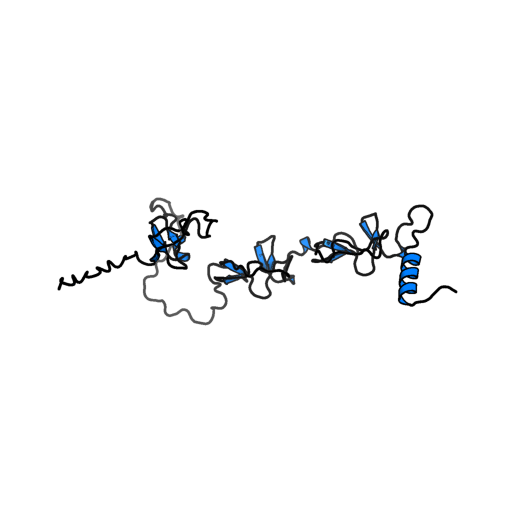A 1 195 ? 20.478 -6.385 -16.858 1.00 84.00 195 PRO A C 1
ATOM 1430 O O . PRO A 1 195 ? 19.642 -7.182 -16.448 1.00 84.00 195 PRO A O 1
ATOM 1433 N N . GLU A 1 196 ? 21.524 -6.005 -16.119 1.00 82.75 196 GLU A N 1
ATOM 1434 C CA . GLU A 1 196 ? 21.793 -6.474 -14.753 1.00 82.75 196 GLU A CA 1
ATOM 1435 C C . GLU A 1 196 ? 21.973 -5.277 -13.803 1.00 82.75 196 GLU A C 1
ATOM 1437 O O . GLU A 1 196 ? 23.069 -5.046 -13.283 1.00 82.75 196 GLU A O 1
ATOM 1442 N N . PRO A 1 197 ? 20.916 -4.474 -13.586 1.00 86.25 197 PRO A N 1
ATOM 1443 C CA . PRO A 1 197 ? 21.000 -3.335 -12.693 1.00 86.25 197 PRO A CA 1
ATOM 1444 C C . PRO A 1 197 ? 21.080 -3.810 -11.239 1.00 86.25 197 PRO A C 1
ATOM 1446 O O . PRO A 1 197 ? 20.404 -4.753 -10.821 1.00 86.25 197 PRO A O 1
ATOM 1449 N N . ILE A 1 198 ? 21.880 -3.119 -10.431 1.00 85.38 198 ILE A N 1
ATOM 1450 C CA . ILE A 1 198 ? 21.897 -3.341 -8.984 1.00 85.38 198 ILE A CA 1
ATOM 1451 C C . ILE A 1 198 ? 20.715 -2.584 -8.389 1.00 85.38 198 ILE A C 1
ATOM 1453 O O . ILE A 1 198 ? 20.769 -1.362 -8.233 1.00 85.38 198 ILE A O 1
ATOM 1457 N N . CYS A 1 199 ? 19.656 -3.310 -8.045 1.00 84.12 199 CYS A N 1
ATOM 1458 C CA . CYS A 1 199 ? 18.467 -2.712 -7.458 1.00 84.12 199 CYS A CA 1
ATOM 1459 C C . CYS A 1 199 ? 18.486 -2.746 -5.931 1.00 84.12 199 CYS A C 1
ATOM 1461 O O . CYS A 1 199 ? 18.991 -3.677 -5.305 1.00 84.12 199 CYS A O 1
ATOM 1463 N N . THR A 1 200 ? 17.947 -1.691 -5.323 1.00 80.25 200 THR A N 1
ATOM 1464 C CA . THR A 1 200 ? 17.727 -1.637 -3.879 1.00 80.25 200 THR A CA 1
ATOM 1465 C C . THR A 1 200 ? 16.455 -2.400 -3.523 1.00 80.25 200 THR A C 1
ATOM 1467 O O . THR A 1 200 ? 15.497 -2.415 -4.293 1.00 80.25 200 THR A O 1
ATOM 1470 N N . ASN A 1 201 ? 16.402 -2.955 -2.310 1.00 70.00 201 ASN A N 1
ATOM 1471 C CA . ASN A 1 201 ? 15.212 -3.636 -1.774 1.00 70.00 201 ASN A CA 1
ATOM 1472 C C . ASN A 1 201 ? 14.109 -2.648 -1.346 1.00 70.00 201 ASN A C 1
ATOM 1474 O O . ASN A 1 201 ? 13.351 -2.911 -0.418 1.00 70.00 201 ASN A O 1
ATOM 1478 N N . VAL A 1 202 ? 14.066 -1.464 -1.957 1.00 74.75 202 VAL A N 1
ATOM 1479 C CA . VAL A 1 202 ? 12.997 -0.497 -1.730 1.00 74.75 202 VAL A CA 1
ATOM 1480 C C . VAL A 1 202 ? 11.878 -0.862 -2.693 1.00 74.75 202 VAL A C 1
ATOM 1482 O O . VAL A 1 202 ? 12.008 -0.618 -3.892 1.00 74.75 202 VAL A O 1
ATOM 1485 N N . CYS A 1 203 ? 10.810 -1.459 -2.158 1.00 70.31 203 CYS A N 1
ATOM 1486 C CA . CYS A 1 203 ? 9.635 -1.831 -2.936 1.00 70.31 203 CYS A CA 1
ATOM 1487 C C . CYS A 1 203 ? 9.060 -0.608 -3.647 1.00 70.31 203 CYS A C 1
ATOM 1489 O O . CYS A 1 203 ? 8.719 0.401 -3.018 1.00 70.31 203 CYS A O 1
ATOM 1491 N N . LYS A 1 204 ? 8.884 -0.734 -4.955 1.00 77.44 204 LYS A N 1
ATOM 1492 C CA . LYS A 1 204 ? 8.024 0.133 -5.743 1.00 77.44 204 LYS A CA 1
ATOM 1493 C C . LYS A 1 204 ? 6.977 -0.757 -6.399 1.00 77.44 204 LYS A C 1
ATOM 1495 O O . LYS A 1 204 ? 7.313 -1.790 -6.956 1.00 77.44 204 LYS A O 1
ATOM 1500 N N . SER A 1 205 ? 5.705 -0.391 -6.309 1.00 73.88 205 SER A N 1
ATOM 1501 C CA . SER A 1 205 ? 4.656 -1.105 -7.034 1.00 73.88 205 SER A CA 1
ATOM 1502 C C . SER A 1 205 ? 4.588 -0.614 -8.480 1.00 73.88 205 SER A C 1
ATOM 1504 O O . SER A 1 205 ? 4.826 0.566 -8.765 1.00 73.88 205 SER A O 1
ATOM 1506 N N . GLY A 1 206 ? 4.284 -1.514 -9.413 1.00 79.62 206 GLY A N 1
ATOM 1507 C CA . GLY A 1 206 ? 4.082 -1.159 -10.814 1.00 79.62 206 GLY A CA 1
ATOM 1508 C C . GLY A 1 206 ? 4.232 -2.325 -11.784 1.00 79.62 206 GLY A C 1
ATOM 1509 O O . GLY A 1 206 ? 4.537 -3.451 -11.406 1.00 79.62 206 GLY A O 1
ATOM 1510 N N . CYS A 1 207 ? 4.020 -2.026 -13.061 1.00 86.44 207 CYS A N 1
ATOM 1511 C CA . CYS A 1 207 ? 4.211 -2.971 -14.152 1.00 86.44 207 CYS A CA 1
ATOM 1512 C C . CYS A 1 207 ? 5.688 -3.111 -14.498 1.00 86.44 207 CYS A C 1
ATOM 1514 O O . CYS A 1 207 ? 6.327 -2.131 -14.883 1.00 86.44 207 CYS A O 1
ATOM 1516 N N . ILE A 1 208 ? 6.203 -4.332 -14.397 1.00 89.44 208 ILE A N 1
ATOM 1517 C CA . ILE A 1 208 ? 7.563 -4.689 -14.797 1.00 89.44 208 ILE A CA 1
ATOM 1518 C C . ILE A 1 208 ? 7.534 -5.649 -15.972 1.00 89.44 208 ILE A C 1
ATOM 1520 O O . ILE A 1 208 ? 6.536 -6.329 -16.211 1.00 89.44 208 ILE A O 1
ATOM 1524 N N . CYS A 1 209 ? 8.640 -5.748 -16.697 1.00 92.06 209 CYS A N 1
ATOM 1525 C CA . CYS A 1 209 ? 8.762 -6.779 -17.716 1.00 92.06 209 CYS A CA 1
ATOM 1526 C C . CYS A 1 209 ? 8.685 -8.186 -17.110 1.00 92.06 209 CYS A C 1
ATOM 1528 O O . CYS A 1 209 ? 9.301 -8.472 -16.082 1.00 92.06 209 CYS A O 1
ATOM 1530 N N . ALA A 1 210 ? 7.939 -9.078 -17.771 1.00 89.31 210 ALA A N 1
ATOM 1531 C CA . ALA A 1 210 ? 7.877 -10.486 -17.400 1.00 89.31 210 ALA A CA 1
ATOM 1532 C C . ALA A 1 210 ? 9.287 -11.101 -17.344 1.00 89.31 210 ALA A C 1
ATOM 1534 O O . ALA A 1 210 ? 10.205 -10.669 -18.048 1.00 89.31 210 ALA A O 1
ATOM 1535 N N . SER A 1 211 ? 9.463 -12.132 -16.515 1.00 84.25 211 SER A N 1
ATOM 1536 C CA . SER A 1 211 ? 10.774 -12.738 -16.264 1.00 84.25 211 SER A CA 1
ATOM 1537 C C . SER A 1 211 ? 11.516 -13.100 -17.559 1.00 84.25 211 SER A C 1
ATOM 1539 O O . SER A 1 211 ? 10.995 -13.820 -18.409 1.00 84.25 211 SER A O 1
ATOM 1541 N N . GLY A 1 212 ? 12.760 -12.627 -17.683 1.00 84.44 212 GLY A N 1
ATOM 1542 C CA . GLY A 1 212 ? 13.625 -12.880 -18.843 1.00 84.44 212 GLY A CA 1
ATOM 1543 C C . GLY A 1 212 ? 13.499 -11.870 -19.990 1.00 84.44 212 GLY A C 1
ATOM 1544 O O . GLY A 1 212 ? 14.185 -12.028 -21.000 1.00 84.44 212 GLY A O 1
ATOM 1545 N N . LEU A 1 213 ? 12.662 -10.839 -19.848 1.00 91.06 213 LEU A N 1
ATOM 1546 C CA . LEU A 1 213 ? 12.536 -9.743 -20.810 1.00 91.06 213 LEU A CA 1
ATOM 1547 C C . LEU A 1 213 ? 13.207 -8.466 -20.293 1.00 91.06 213 LEU A C 1
ATOM 1549 O O . LEU A 1 213 ? 13.318 -8.245 -19.089 1.00 91.06 213 LEU A O 1
ATOM 1553 N N . LEU A 1 214 ? 13.650 -7.625 -21.224 1.00 92.12 214 LEU A N 1
ATOM 1554 C CA . LEU A 1 214 ? 14.296 -6.344 -20.966 1.00 92.12 214 LEU A CA 1
ATOM 1555 C C . LEU A 1 214 ? 13.402 -5.204 -21.443 1.00 92.12 214 LEU A C 1
ATOM 1557 O O . LEU A 1 214 ? 12.830 -5.273 -22.535 1.00 92.12 214 LEU A O 1
ATOM 1561 N N . ARG A 1 215 ? 13.338 -4.118 -20.669 1.00 92.25 215 ARG A N 1
ATOM 1562 C CA . ARG A 1 215 ? 12.643 -2.910 -21.112 1.00 92.25 215 ARG A CA 1
ATOM 1563 C C . ARG A 1 215 ? 13.449 -2.181 -22.189 1.00 92.25 215 ARG A C 1
ATOM 1565 O O . ARG A 1 215 ? 14.613 -1.819 -21.992 1.00 92.25 215 ARG A O 1
ATOM 1572 N N . SER A 1 216 ? 12.825 -1.964 -23.340 1.00 91.06 216 SER A N 1
ATOM 1573 C CA . SER A 1 216 ? 13.348 -1.146 -24.434 1.00 91.06 216 SER A CA 1
ATOM 1574 C C . SER A 1 216 ? 13.275 0.344 -24.089 1.00 91.06 216 SER A C 1
ATOM 1576 O O . SER A 1 216 ? 12.472 0.771 -23.261 1.00 91.06 216 SER A O 1
ATOM 1578 N N . SER A 1 217 ? 14.050 1.178 -24.784 1.00 86.81 217 SER A N 1
ATOM 1579 C CA . SER A 1 217 ? 13.930 2.640 -24.688 1.00 86.81 217 SER A CA 1
ATOM 1580 C C . SER A 1 217 ? 12.560 3.169 -25.140 1.00 86.81 217 SER A C 1
ATOM 1582 O O . SER A 1 217 ? 12.188 4.277 -24.765 1.00 86.81 217 SER A O 1
ATOM 1584 N N . GLY A 1 218 ? 11.815 2.383 -25.925 1.00 85.94 218 GLY A N 1
ATOM 1585 C CA . GLY A 1 218 ? 10.433 2.673 -26.322 1.00 85.94 218 GLY A CA 1
ATOM 1586 C C . GLY A 1 218 ? 9.378 2.339 -25.261 1.00 85.94 218 GLY A C 1
ATOM 1587 O O . GLY A 1 218 ? 8.223 2.701 -25.444 1.00 85.94 21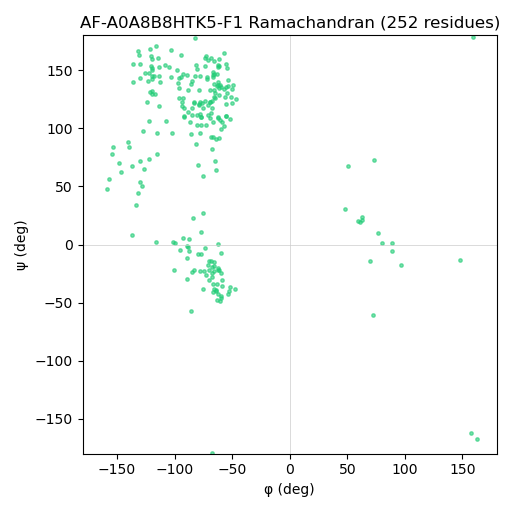8 GLY A O 1
ATOM 1588 N N . GLY A 1 219 ? 9.762 1.681 -24.160 1.00 87.56 219 GLY A N 1
ATOM 1589 C CA . GLY A 1 219 ? 8.853 1.235 -23.099 1.00 87.56 219 GLY A CA 1
ATOM 1590 C C . GLY A 1 219 ? 8.412 -0.227 -23.211 1.00 87.56 219 GLY A C 1
ATOM 1591 O O . GLY A 1 219 ? 8.009 -0.793 -22.199 1.00 87.56 219 GLY A O 1
ATOM 1592 N N . ASP A 1 220 ? 8.565 -0.854 -24.381 1.00 92.75 220 ASP A N 1
ATOM 1593 C CA . ASP A 1 220 ? 8.166 -2.248 -24.622 1.00 92.75 220 ASP A CA 1
ATOM 1594 C C . ASP A 1 220 ? 9.077 -3.265 -23.916 1.00 92.75 220 ASP A C 1
ATOM 1596 O O . ASP A 1 220 ? 10.301 -3.101 -23.880 1.00 92.75 220 ASP A O 1
ATOM 1600 N N . CYS A 1 221 ? 8.493 -4.363 -23.435 1.00 93.62 221 CYS A N 1
ATOM 1601 C CA . CYS A 1 221 ? 9.222 -5.502 -22.880 1.00 93.62 221 CYS A CA 1
ATOM 1602 C C . CYS A 1 221 ? 9.582 -6.500 -23.982 1.00 93.62 221 CYS A C 1
ATOM 1604 O O . CYS A 1 221 ? 8.714 -7.127 -24.592 1.00 93.62 221 CYS A O 1
ATOM 1606 N N . VAL A 1 222 ? 10.880 -6.644 -24.248 1.00 92.75 222 VAL A N 1
ATOM 1607 C CA . VAL A 1 222 ? 11.397 -7.422 -25.377 1.00 92.75 222 VAL A CA 1
ATOM 1608 C C . VAL A 1 222 ? 12.477 -8.403 -24.939 1.00 92.75 222 VAL A C 1
ATOM 1610 O O . VAL A 1 222 ? 13.146 -8.219 -23.927 1.00 92.75 222 VAL A O 1
ATOM 1613 N N . SER A 1 223 ? 12.662 -9.473 -25.707 1.00 90.75 223 SER A N 1
ATOM 1614 C CA . SER A 1 223 ? 13.780 -10.392 -25.509 1.00 90.75 223 SER A CA 1
ATOM 1615 C C . SER A 1 223 ? 15.105 -9.740 -25.926 1.00 90.75 223 SER A C 1
ATOM 1617 O O . SER A 1 223 ? 15.128 -8.787 -26.706 1.00 90.75 223 SER A O 1
ATOM 1619 N N . VAL A 1 224 ? 16.225 -10.259 -25.414 1.00 83.88 224 VAL A N 1
ATOM 1620 C CA . VAL A 1 224 ? 17.576 -9.704 -25.637 1.00 83.88 224 VAL A CA 1
ATOM 1621 C C . VAL A 1 224 ? 17.909 -9.514 -27.124 1.00 83.88 224 VAL A C 1
ATOM 1623 O O . VAL A 1 224 ? 18.486 -8.501 -27.508 1.00 83.88 224 VAL A O 1
ATOM 1626 N N . ASP A 1 225 ? 17.511 -10.461 -27.972 1.00 82.12 225 ASP A N 1
ATOM 1627 C CA . ASP A 1 225 ? 17.708 -10.443 -29.427 1.00 82.12 225 ASP A CA 1
ATOM 1628 C C . ASP A 1 225 ? 16.931 -9.326 -30.144 1.00 82.12 225 ASP A C 1
ATOM 1630 O O . ASP A 1 225 ? 17.270 -8.958 -31.269 1.00 82.12 225 ASP A O 1
ATOM 1634 N N . LYS A 1 226 ? 15.910 -8.762 -29.490 1.00 87.56 226 LYS A N 1
ATOM 1635 C CA . LYS A 1 226 ? 15.047 -7.697 -30.016 1.00 87.56 226 LYS A CA 1
ATOM 1636 C C . LYS A 1 226 ? 15.402 -6.307 -29.482 1.00 87.56 226 LYS A C 1
ATOM 1638 O O . LYS A 1 226 ? 14.728 -5.338 -29.831 1.00 87.56 226 LYS A O 1
ATOM 1643 N N . CYS A 1 227 ? 16.445 -6.177 -28.661 1.00 85.12 227 CYS A N 1
ATOM 1644 C CA . CYS A 1 227 ? 16.900 -4.872 -28.192 1.00 85.12 227 CYS A C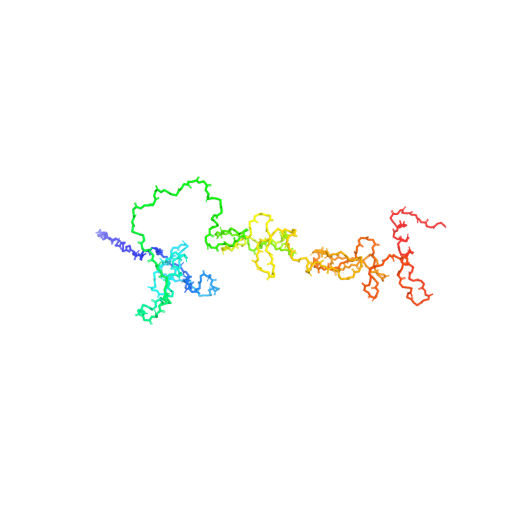A 1
ATOM 1645 C C . CYS A 1 227 ? 17.444 -4.016 -29.359 1.00 85.12 227 CYS A C 1
ATOM 1647 O O . CYS A 1 227 ? 18.254 -4.499 -30.157 1.00 85.12 227 CYS A O 1
ATOM 1649 N N . PRO A 1 228 ? 17.044 -2.732 -29.476 1.00 77.50 228 PRO A N 1
ATOM 1650 C CA . PRO A 1 228 ? 17.493 -1.870 -30.564 1.00 77.50 228 PRO A CA 1
ATOM 1651 C C . PRO A 1 228 ? 19.004 -1.627 -30.485 1.00 77.50 228 PRO A C 1
ATOM 1653 O O . PRO A 1 228 ? 19.542 -1.247 -29.443 1.00 77.50 228 PRO A O 1
ATOM 1656 N N . SER A 1 229 ? 19.704 -1.821 -31.604 1.00 68.50 229 SER A N 1
ATOM 1657 C CA . SER A 1 229 ? 21.140 -1.563 -31.676 1.00 68.50 229 SER A CA 1
ATOM 1658 C C . SER A 1 229 ? 21.412 -0.059 -31.642 1.00 68.50 229 SER A C 1
ATOM 1660 O O . SER A 1 229 ? 21.092 0.657 -32.591 1.00 68.50 229 SER A O 1
ATOM 1662 N N . VAL A 1 230 ? 22.001 0.444 -30.558 1.00 61.47 230 VAL A N 1
ATOM 1663 C CA . VAL A 1 230 ? 22.328 1.868 -30.434 1.00 61.47 230 VAL A CA 1
ATOM 1664 C C . VAL A 1 230 ? 23.521 2.194 -31.349 1.00 61.47 230 VAL A C 1
ATOM 1666 O O . VAL A 1 230 ? 24.659 1.880 -31.026 1.00 61.47 230 VAL A O 1
ATOM 1669 N N . ASN A 1 231 ? 23.257 2.823 -32.501 1.00 48.78 231 ASN A N 1
ATOM 1670 C CA . ASN A 1 231 ? 24.243 3.448 -33.402 1.00 48.78 231 ASN A CA 1
ATOM 1671 C C . ASN A 1 231 ? 25.460 2.592 -33.817 1.00 48.78 231 ASN A C 1
ATOM 1673 O O . ASN A 1 231 ? 26.602 2.940 -33.532 1.00 48.78 231 ASN A O 1
ATOM 1677 N N . GLY A 1 232 ? 25.238 1.528 -34.596 1.00 49.81 232 GLY A N 1
ATOM 1678 C CA . GLY A 1 232 ? 26.268 0.936 -35.474 1.00 49.81 232 GLY A CA 1
ATOM 1679 C C . GLY A 1 232 ? 27.434 0.200 -34.795 1.00 49.81 232 GLY A C 1
ATOM 1680 O O . GLY A 1 232 ? 28.117 -0.582 -35.448 1.00 49.81 232 GLY A O 1
ATOM 1681 N N . THR A 1 233 ? 27.626 0.363 -33.494 1.00 47.81 233 THR A N 1
ATOM 1682 C CA . THR A 1 233 ? 28.236 -0.644 -32.632 1.00 47.81 233 THR A CA 1
ATOM 1683 C C . THR A 1 233 ? 27.089 -1.441 -32.046 1.00 47.81 233 THR A C 1
ATOM 1685 O O . THR A 1 233 ? 26.232 -0.859 -31.385 1.00 47.81 233 THR A O 1
ATOM 1688 N N . ALA A 1 234 ? 27.027 -2.746 -32.310 1.00 46.38 234 ALA A N 1
ATOM 1689 C CA . ALA A 1 234 ? 26.086 -3.598 -31.600 1.00 46.38 234 ALA A CA 1
ATOM 1690 C C . ALA A 1 234 ? 26.251 -3.315 -30.093 1.00 46.38 234 ALA A C 1
ATOM 1692 O O . ALA A 1 234 ? 27.375 -3.435 -29.594 1.00 46.38 234 ALA A O 1
ATOM 1693 N N . PRO A 1 235 ? 25.203 -2.886 -29.362 1.00 56.25 235 PRO A N 1
ATOM 1694 C CA . PRO A 1 235 ? 25.221 -3.002 -27.921 1.00 56.25 235 PRO A CA 1
ATOM 1695 C C . PRO A 1 235 ? 25.186 -4.503 -27.715 1.00 56.25 235 PRO A C 1
ATOM 1697 O O . PRO A 1 235 ? 24.135 -5.128 -27.815 1.00 56.25 235 PRO A O 1
ATOM 1700 N N . ASP A 1 236 ? 26.357 -5.113 -27.597 1.00 62.94 236 ASP A N 1
ATOM 1701 C CA . ASP A 1 236 ? 26.452 -6.553 -27.511 1.00 62.94 236 ASP A CA 1
ATOM 1702 C C . ASP A 1 236 ? 26.111 -6.942 -26.068 1.00 62.94 236 ASP A C 1
ATOM 1704 O O . ASP A 1 236 ? 26.948 -7.334 -25.258 1.00 62.94 236 ASP A O 1
ATOM 1708 N N . VAL A 1 237 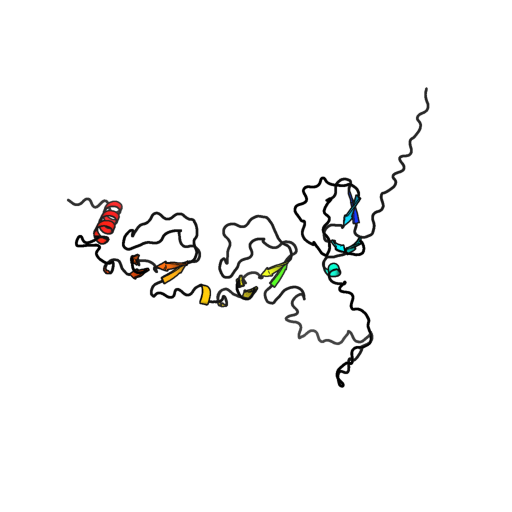? 24.831 -6.732 -25.744 1.00 63.72 237 VAL A N 1
ATOM 1709 C CA . VAL A 1 237 ? 24.122 -7.209 -24.562 1.00 63.72 237 VAL A CA 1
ATOM 1710 C C . VAL A 1 237 ? 24.430 -8.696 -24.399 1.00 63.72 237 VAL A C 1
ATOM 1712 O O . VAL A 1 237 ? 24.721 -9.137 -23.292 1.00 63.72 237 VAL A O 1
ATOM 1715 N N . LEU A 1 238 ? 24.506 -9.430 -25.514 1.00 58.75 238 LEU A N 1
ATOM 1716 C CA . LEU A 1 238 ? 24.953 -10.816 -25.586 1.00 58.75 238 LEU A CA 1
ATOM 1717 C C . LEU A 1 238 ? 26.390 -11.005 -25.086 1.00 58.75 238 LEU A C 1
ATOM 1719 O O . LEU A 1 238 ? 26.589 -11.890 -24.271 1.00 58.75 238 LEU A O 1
ATOM 1723 N N . THR A 1 239 ? 27.371 -10.185 -25.471 1.00 64.06 239 THR A N 1
ATOM 1724 C CA . THR A 1 239 ? 28.742 -10.244 -24.923 1.00 64.06 239 THR A CA 1
ATOM 1725 C C . THR A 1 239 ? 28.831 -9.774 -23.473 1.00 64.06 239 THR A C 1
ATOM 1727 O O . THR A 1 239 ? 29.622 -10.335 -22.720 1.00 64.06 239 THR A O 1
ATOM 1730 N N . LYS A 1 240 ? 27.990 -8.837 -23.011 1.00 65.38 240 LYS A N 1
ATOM 1731 C CA . LYS A 1 240 ? 27.856 -8.538 -21.569 1.00 65.38 240 LYS A CA 1
ATOM 1732 C C . LYS A 1 240 ? 27.388 -9.780 -20.798 1.00 65.38 240 LYS A C 1
ATOM 1734 O O . LYS A 1 240 ? 28.042 -10.162 -19.830 1.00 65.38 240 LYS A O 1
ATOM 1739 N N . TYR A 1 241 ? 26.342 -10.453 -21.279 1.00 65.50 241 TYR A N 1
ATOM 1740 C CA . TYR A 1 241 ? 25.861 -11.718 -20.714 1.00 65.50 241 TYR A CA 1
ATOM 1741 C C . TYR A 1 241 ? 26.894 -12.844 -20.841 1.00 65.50 241 TYR A C 1
ATOM 1743 O O . TYR A 1 241 ? 27.087 -13.596 -19.895 1.00 65.50 241 TYR A O 1
ATOM 1751 N N . TRP A 1 242 ? 27.607 -12.950 -21.964 1.00 62.88 242 TRP A N 1
ATOM 1752 C CA . TRP A 1 242 ? 28.657 -13.954 -22.172 1.00 62.88 242 TRP A CA 1
ATOM 1753 C C . TRP A 1 242 ? 29.837 -13.730 -21.227 1.00 62.88 242 TRP A C 1
ATOM 1755 O O . TRP A 1 242 ? 30.376 -14.686 -20.684 1.00 62.88 242 TRP A O 1
ATOM 1765 N N . ASN A 1 243 ? 30.205 -12.475 -20.970 1.00 63.78 243 ASN A N 1
ATOM 1766 C CA . ASN A 1 243 ? 31.221 -12.124 -19.984 1.00 63.78 243 ASN A CA 1
ATOM 1767 C C . ASN A 1 243 ? 30.755 -12.454 -18.560 1.00 63.78 243 ASN A C 1
ATOM 1769 O O . ASN A 1 243 ? 31.541 -12.995 -17.788 1.00 63.78 243 ASN A O 1
ATOM 1773 N N . ALA A 1 244 ? 29.489 -12.199 -18.213 1.00 63.44 244 ALA A N 1
ATOM 1774 C CA . ALA A 1 244 ? 28.916 -12.601 -16.927 1.00 63.44 244 ALA A CA 1
ATOM 1775 C C . ALA A 1 244 ? 28.899 -14.134 -16.764 1.00 63.44 244 ALA A C 1
ATOM 1777 O O . ALA A 1 244 ? 29.401 -14.657 -15.771 1.00 63.44 244 ALA A O 1
ATOM 1778 N N . ILE A 1 245 ? 28.430 -14.865 -17.779 1.00 67.00 245 ILE A N 1
ATOM 1779 C CA . ILE A 1 245 ? 28.422 -16.335 -17.821 1.00 67.00 245 ILE A CA 1
ATOM 1780 C C . ILE A 1 245 ? 29.850 -16.889 -17.716 1.00 67.00 245 ILE A C 1
ATOM 1782 O O . ILE A 1 245 ? 30.094 -17.795 -16.924 1.00 67.00 245 ILE A O 1
ATOM 1786 N N . ASN A 1 246 ? 30.816 -16.321 -18.439 1.00 64.94 246 ASN A N 1
ATOM 1787 C CA . ASN A 1 246 ? 32.225 -16.709 -18.344 1.00 64.94 246 ASN A CA 1
ATOM 1788 C C . ASN A 1 246 ? 32.837 -16.443 -16.982 1.00 64.94 246 ASN A C 1
ATOM 1790 O O . ASN A 1 246 ? 33.625 -17.257 -16.504 1.00 64.94 246 ASN A O 1
ATOM 1794 N N . ASN A 1 247 ? 32.486 -15.318 -16.362 1.00 65.62 247 ASN A N 1
ATOM 1795 C CA . ASN A 1 247 ? 32.956 -14.973 -15.029 1.00 65.62 247 ASN A CA 1
ATOM 1796 C C . ASN A 1 247 ? 32.392 -15.933 -13.973 1.00 65.62 247 ASN A C 1
ATOM 1798 O O . ASN A 1 247 ? 33.104 -16.272 -13.033 1.00 65.62 247 ASN A O 1
ATOM 1802 N N . ILE A 1 248 ? 31.157 -16.415 -14.150 1.00 69.12 248 ILE A N 1
ATOM 1803 C CA . ILE A 1 248 ? 30.525 -17.414 -13.274 1.00 69.12 248 ILE A CA 1
ATOM 1804 C C . ILE A 1 248 ? 31.089 -18.821 -13.527 1.00 69.12 248 ILE A C 1
ATOM 1806 O O . ILE A 1 248 ? 31.288 -19.588 -12.588 1.00 69.12 248 ILE A O 1
ATOM 1810 N N . LEU A 1 249 ? 31.368 -19.172 -14.785 1.00 72.75 249 LEU A N 1
ATOM 1811 C CA . LEU A 1 249 ? 31.872 -20.494 -15.176 1.00 72.75 249 LEU A CA 1
ATOM 1812 C C . LEU A 1 249 ? 33.408 -20.603 -15.159 1.00 72.75 249 LEU A C 1
ATOM 1814 O O . LEU A 1 249 ? 33.938 -21.672 -15.456 1.00 72.75 249 LEU A O 1
ATOM 1818 N N . HIS A 1 250 ? 34.129 -19.523 -14.829 1.00 62.59 250 HIS A N 1
ATOM 1819 C CA . HIS A 1 250 ? 35.592 -19.403 -14.943 1.00 62.59 250 HIS A CA 1
ATOM 1820 C C . HIS A 1 250 ? 36.155 -19.856 -16.303 1.00 62.59 250 HIS A C 1
ATOM 1822 O O . HIS A 1 250 ? 37.286 -20.335 -16.401 1.00 62.59 250 HIS A O 1
ATOM 1828 N N . LEU A 1 251 ? 35.378 -19.699 -17.374 1.00 60.06 251 LEU A N 1
ATOM 1829 C CA . LEU A 1 251 ? 35.823 -20.009 -18.726 1.00 60.06 251 LEU A CA 1
ATOM 1830 C C . LEU A 1 251 ? 36.634 -18.816 -19.238 1.00 60.06 251 LEU A C 1
ATOM 1832 O O . LEU A 1 251 ? 36.106 -17.892 -19.851 1.00 60.06 251 LEU A O 1
ATOM 1836 N N . THR A 1 252 ? 37.933 -18.798 -18.943 1.00 56.50 252 THR A N 1
ATOM 1837 C CA . THR A 1 252 ? 38.854 -17.845 -19.571 1.00 56.50 252 THR A CA 1
ATOM 1838 C C . THR A 1 252 ? 39.014 -18.217 -21.040 1.00 56.50 252 THR A C 1
ATOM 1840 O O . THR A 1 252 ? 39.413 -19.343 -21.344 1.00 56.50 252 THR A O 1
ATOM 1843 N N . ALA A 1 253 ? 38.709 -17.281 -21.940 1.00 54.00 253 ALA A N 1
ATOM 1844 C CA . ALA A 1 253 ? 39.004 -17.415 -23.361 1.00 54.00 253 ALA A CA 1
ATOM 1845 C C . ALA A 1 253 ? 40.509 -17.686 -23.548 1.00 54.00 253 ALA A C 1
ATOM 1847 O O . ALA A 1 253 ? 41.339 -16.904 -23.079 1.00 54.00 253 ALA A O 1
ATOM 1848 N N . ALA A 1 254 ? 40.825 -18.826 -24.165 1.00 42.56 254 ALA A N 1
ATOM 1849 C CA . ALA A 1 254 ? 42.172 -19.213 -24.578 1.00 42.56 254 ALA A CA 1
ATOM 1850 C C . ALA A 1 254 ? 42.530 -18.591 -25.933 1.00 42.56 254 ALA A C 1
ATOM 1852 O O . ALA A 1 254 ? 41.605 -18.433 -26.764 1.00 42.56 254 ALA A O 1
#

Foldseek 3Di:
DDDDDPPPPPCPPPDDDPQKDWDQFAAPQAQALVRNDDDPGPDGGHTDIHGHPQWHQEPVRDTDHNVCSPVDPPPPPPPDDDDPPDDDDDDDDDDDPPDPDPPPPDDDDDVFEDPQKDWDQWAFPDAAALLRNDDPDGDPHTDGGIGGDPQWHQAPPPRDTDHNVPHDCVVQDDPAPQWGWDSFDFPDAAALLRRDDDTDSHGDTDIYGHPQWHQEPVRHTHHNVPHDQDPPPRPCVVVVVVVVVCVVVVPDDD

Solvent-accessible surface area (backbone atoms only — not comparable to full-atom values): 16336 Å² total; per-residue (Å²): 136,84,82,84,78,82,75,78,77,77,76,75,72,80,79,50,61,77,56,35,42,72,35,82,66,34,69,68,63,70,42,20,54,93,43,70,61,78,65,94,65,89,63,69,62,38,65,49,68,40,53,35,94,78,34,23,33,38,98,86,72,46,38,35,46,66,83,59,50,73,77,67,73,80,75,74,86,65,96,78,74,86,74,73,93,79,78,81,82,80,85,82,76,94,79,76,89,83,76,78,74,96,80,80,82,80,85,78,69,63,96,88,34,60,71,56,37,40,77,30,86,67,32,67,66,64,68,32,21,63,83,42,63,73,62,91,80,65,72,92,57,59,39,65,48,69,39,51,35,93,84,30,19,34,30,87,86,81,70,44,37,33,43,77,91,67,37,76,59,83,84,58,62,50,90,55,71,58,42,38,58,31,68,65,31,44,71,54,73,39,19,63,91,43,68,80,64,90,57,52,94,51,68,36,66,46,68,38,49,35,92,86,34,23,31,37,97,86,69,50,40,34,47,80,92,67,46,81,63,62,80,93,48,74,66,50,56,65,55,54,50,48,49,51,51,26,67,73,66,67,57,72,88,126

Sequence (254 aa):
MPFAVAYEIFSTKVSCPPNEEFSSCGSACPRTCNTPSSVVCTTPCIEGCFCLQGYLRNSNGTCVTTDMCNSAVPVVNNSSIPLPSGSSVRTLSGDEAQKANATEVASLSNPYCGQNEEYLPCGTACPGTCTIPEPEVCGLACSMGCFCKEGFYRDEINHKCVKMEDCPNDTYLCFNENEVYDMCNAACEPSCTDPEPICTNVCKSGCICASGLLRSSGGDCVSVDKCPSVNGTAPDVLTKYWNAINNILHLTAA